Protein AF-A0A6N3I1L7-F1 (afdb_monomer)

Solvent-accessible surface area (backbone atoms only — not comparable to full-atom values): 11514 Å² total; per-residue (Å²): 119,70,87,48,88,33,58,65,44,38,57,62,20,62,79,68,73,34,96,39,66,69,54,47,49,49,49,35,61,76,30,64,66,59,19,51,58,54,70,35,96,61,70,75,53,73,74,51,44,64,51,40,85,82,74,36,64,68,42,49,48,54,28,43,52,51,50,30,68,65,43,47,67,55,34,42,71,75,38,47,71,34,46,70,36,83,43,79,46,59,39,47,41,42,46,91,47,72,78,56,35,69,68,46,51,52,50,52,54,51,51,52,52,51,50,37,62,75,68,67,56,63,94,80,60,57,59,66,50,52,52,55,65,72,47,64,70,34,45,94,92,37,78,58,27,28,58,43,80,56,95,92,41,80,40,33,15,42,42,30,42,36,32,21,23,64,80,69,50,66,62,47,72,50,60,65,41,69,72,44,46,68,75,41,70,85,65,83,88,75,84,76,87,66,66,78,85,131

Secondary structure (DSSP, 8-state):
---B---TTHHHHHHTT-SSHHHHHHHHHH-HHHHHHTT-SSPPPHHHHHTHHHHSHHHHHHHHHHHHHHHHHHHHHHHHHHHT--EEEEEEEE---GGGSHHHHHHHHHHHHHHHHHTT--TT--HHHHHHHHS-SEETTEEEEEEEEETTEEEEEEEEEEEE-TT--EEEEEE-SHHHHHH-TT------SSPPP-

pLDDT: mean 77.05, std 15.41, range [27.97, 97.12]

Mean predicted aligned error: 10.65 Å

Structure (mmCIF, N/CA/C/O backbone):
data_AF-A0A6N3I1L7-F1
#
_entry.id   AF-A0A6N3I1L7-F1
#
loop_
_atom_site.group_PDB
_atom_site.id
_atom_site.type_symbol
_atom_site.label_atom_id
_atom_site.label_alt_id
_atom_site.label_comp_id
_atom_site.label_asym_id
_atom_site.label_entity_id
_atom_site.label_seq_id
_atom_site.pdbx_PDB_ins_code
_atom_site.Cartn_x
_atom_site.Cartn_y
_atom_site.Cartn_z
_atom_site.occupancy
_atom_site.B_iso_or_equiv
_atom_site.auth_seq_id
_atom_site.auth_comp_id
_atom_site.auth_asym_id
_atom_site.auth_atom_id
_atom_site.pdbx_PDB_model_num
ATOM 1 N N . MET A 1 1 ? -7.218 8.566 -3.043 1.00 32.78 1 MET A N 1
ATOM 2 C CA . MET A 1 1 ? -5.855 8.027 -3.193 1.00 32.78 1 MET A CA 1
ATOM 3 C C . MET A 1 1 ? -4.917 8.762 -2.256 1.00 32.78 1 MET A C 1
ATOM 5 O O . MET A 1 1 ? -4.425 9.833 -2.583 1.00 32.78 1 MET A O 1
ATOM 9 N N . SER A 1 2 ? -4.752 8.218 -1.054 1.00 27.97 2 SER A N 1
ATOM 10 C CA . SER A 1 2 ? -3.825 8.735 -0.043 1.00 27.97 2 SER A CA 1
ATOM 11 C C . SER A 1 2 ? -2.578 7.849 0.034 1.00 27.97 2 SER A C 1
ATOM 13 O O . SER A 1 2 ? -2.679 6.619 0.034 1.00 27.97 2 SER A O 1
ATOM 15 N N . PHE A 1 3 ? -1.410 8.492 0.095 1.00 28.56 3 PHE A N 1
ATOM 16 C CA . PHE A 1 3 ? -0.082 7.888 -0.018 1.00 28.56 3 PHE A CA 1
ATOM 17 C C . PHE A 1 3 ? 0.391 7.180 1.254 1.00 28.56 3 PHE A C 1
ATOM 19 O O . PHE A 1 3 ? 0.448 7.781 2.330 1.00 28.56 3 PHE A O 1
ATOM 26 N N . ILE A 1 4 ? 0.910 5.959 1.115 1.00 34.91 4 ILE A N 1
ATOM 27 C CA . ILE A 1 4 ? 1.745 5.323 2.140 1.00 34.91 4 ILE A CA 1
ATOM 28 C C . ILE A 1 4 ? 3.083 4.907 1.508 1.00 34.91 4 ILE A C 1
ATOM 30 O O . ILE A 1 4 ? 3.302 3.759 1.133 1.00 34.91 4 ILE A O 1
ATOM 34 N N . ARG A 1 5 ? 4.008 5.869 1.391 1.00 28.31 5 ARG A N 1
ATOM 35 C CA . ARG A 1 5 ? 5.410 5.620 1.008 1.00 28.31 5 ARG A CA 1
ATOM 36 C C . ARG A 1 5 ? 6.185 5.049 2.172 1.00 28.31 5 ARG A C 1
ATOM 38 O O . ARG A 1 5 ? 6.531 5.818 3.072 1.00 28.31 5 ARG A O 1
ATOM 45 N N . LEU A 1 6 ? 6.407 3.743 2.205 1.00 34.41 6 LEU A N 1
ATOM 46 C CA . LEU A 1 6 ? 7.095 3.122 3.327 1.00 34.41 6 LEU A CA 1
ATOM 47 C C . LEU A 1 6 ? 7.879 1.892 2.854 1.00 34.41 6 LEU A C 1
ATOM 49 O O . LEU A 1 6 ? 7.287 0.994 2.262 1.00 34.41 6 LEU A O 1
ATOM 53 N N . PRO A 1 7 ? 9.184 1.789 3.168 1.00 36.00 7 PRO A N 1
ATOM 54 C CA . PRO A 1 7 ? 9.783 0.485 3.426 1.00 36.00 7 PRO A CA 1
ATOM 55 C C . PRO A 1 7 ? 8.857 -0.294 4.367 1.00 36.00 7 PRO A C 1
ATOM 57 O O . PRO A 1 7 ? 8.254 0.290 5.259 1.00 36.00 7 PRO A O 1
ATOM 60 N N . LEU A 1 8 ? 8.725 -1.604 4.195 1.00 40.94 8 LEU A N 1
ATOM 61 C CA . LEU A 1 8 ? 7.756 -2.425 4.933 1.00 40.94 8 LEU A CA 1
ATOM 62 C C . LEU A 1 8 ? 7.855 -2.317 6.478 1.00 40.94 8 LEU A C 1
ATOM 64 O O . LEU A 1 8 ? 6.845 -2.474 7.157 1.00 40.94 8 LEU A O 1
ATOM 68 N N . GLY A 1 9 ? 9.019 -1.960 7.039 1.00 36.91 9 GLY A N 1
ATOM 69 C CA . GLY A 1 9 ? 9.164 -1.645 8.474 1.00 36.91 9 GLY A CA 1
ATOM 70 C C . GLY A 1 9 ? 8.486 -0.335 8.905 1.00 36.91 9 GLY A C 1
ATOM 71 O O . GLY A 1 9 ? 8.063 -0.160 10.047 1.00 36.91 9 GLY A O 1
ATOM 72 N N . SER A 1 10 ? 8.276 0.579 7.965 1.00 41.25 10 SER A N 1
ATOM 73 C CA . SER A 1 10 ? 7.814 1.933 8.225 1.00 41.25 10 SER A CA 1
ATOM 74 C C . SER A 1 10 ? 6.284 2.058 8.338 1.00 41.25 10 SER A C 1
ATOM 76 O O . SER A 1 10 ? 5.808 3.063 8.857 1.00 41.25 10 SER A O 1
ATOM 78 N N . PHE A 1 11 ? 5.494 1.043 7.952 1.00 43.53 11 PHE A N 1
ATOM 79 C CA . PHE A 1 11 ? 4.025 1.026 8.136 1.00 43.53 11 PHE A CA 1
ATOM 80 C C . PHE A 1 11 ? 3.613 1.198 9.598 1.00 43.53 11 PHE A C 1
ATOM 82 O O . PHE A 1 11 ? 2.822 2.079 9.937 1.00 43.53 11 PHE A O 1
ATOM 89 N N . ASN A 1 12 ? 4.248 0.435 10.486 1.00 46.41 12 ASN A N 1
ATOM 90 C CA . ASN A 1 12 ? 4.058 0.598 11.921 1.00 46.41 12 ASN A CA 1
ATOM 91 C C . ASN A 1 12 ? 4.643 1.930 12.414 1.00 46.41 12 ASN A C 1
ATOM 93 O O . ASN A 1 12 ? 4.049 2.573 13.275 1.00 46.41 12 ASN A O 1
ATOM 97 N N . GLN A 1 13 ? 5.750 2.400 11.826 1.00 44.62 13 GLN A N 1
ATOM 98 C CA . GLN A 1 13 ? 6.328 3.696 12.180 1.00 44.62 13 GLN A CA 1
ATOM 99 C C . GLN A 1 13 ? 5.347 4.857 11.973 1.00 44.62 13 GLN A C 1
ATOM 101 O O 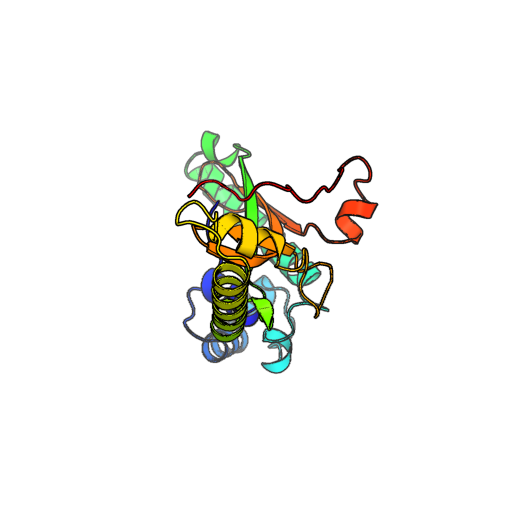. GLN A 1 13 ? 5.214 5.694 12.858 1.00 44.62 13 GLN A O 1
ATOM 106 N N . LYS A 1 14 ? 4.614 4.904 10.852 1.00 46.41 14 LYS A N 1
ATOM 107 C CA . LYS A 1 14 ? 3.614 5.961 10.615 1.00 46.41 14 LYS A CA 1
ATOM 108 C C . LYS A 1 14 ? 2.366 5.814 11.484 1.00 46.41 14 LYS A C 1
ATOM 110 O O . LYS A 1 14 ? 1.899 6.826 11.996 1.00 46.41 14 LYS A O 1
ATOM 115 N N . ASN A 1 15 ? 1.871 4.594 11.715 1.00 52.81 15 ASN A N 1
ATOM 116 C CA . ASN A 1 15 ? 0.716 4.376 12.600 1.00 52.81 15 ASN A CA 1
ATOM 117 C C . ASN A 1 15 ? 0.997 4.816 14.048 1.00 52.81 15 ASN A C 1
ATOM 119 O O . ASN A 1 15 ? 0.098 5.304 14.726 1.00 52.81 15 ASN A O 1
ATOM 123 N N . PHE A 1 16 ? 2.249 4.704 14.503 1.00 52.78 16 PHE A N 1
ATOM 124 C CA . PHE A 1 16 ? 2.675 5.139 15.839 1.00 52.78 16 PHE A CA 1
ATOM 125 C C . PHE A 1 16 ? 3.419 6.482 15.855 1.00 52.78 16 PHE A C 1
ATOM 127 O O . PHE A 1 16 ? 3.940 6.872 16.897 1.00 52.78 16 PHE A O 1
ATOM 134 N N . SER A 1 17 ? 3.490 7.198 14.726 1.00 56.56 17 SER A N 1
ATOM 135 C CA . SER A 1 17 ? 4.284 8.431 14.577 1.00 56.56 17 SER A CA 1
ATOM 136 C C . SER A 1 17 ? 5.745 8.309 15.058 1.00 56.56 17 SER A C 1
ATOM 138 O O . SER A 1 17 ? 6.326 9.265 15.570 1.00 56.56 17 SER A O 1
ATOM 140 N N . THR A 1 18 ? 6.367 7.137 14.917 1.00 52.28 18 THR A N 1
ATOM 141 C CA . THR A 1 18 ? 7.758 6.902 15.328 1.00 52.28 18 THR A CA 1
ATOM 142 C C . THR A 1 18 ? 8.707 7.124 14.145 1.00 52.28 18 THR A C 1
ATOM 144 O O . THR A 1 18 ? 8.403 6.662 13.054 1.00 52.28 18 THR A O 1
ATOM 147 N N . PRO A 1 19 ? 9.881 7.747 14.316 1.00 48.34 19 PRO A N 1
ATOM 148 C CA . PRO A 1 19 ? 10.797 8.065 13.225 1.00 48.34 19 PRO A CA 1
ATOM 149 C C . PRO A 1 19 ? 11.722 6.905 12.809 1.00 48.34 19 PRO A C 1
ATOM 151 O O . PRO A 1 19 ? 12.464 7.056 11.841 1.00 48.34 19 PRO A O 1
ATOM 154 N N . SER A 1 20 ? 11.745 5.771 13.528 1.00 63.09 20 SER A N 1
ATOM 155 C CA . SER A 1 20 ? 12.621 4.632 13.208 1.00 63.09 20 SER A CA 1
ATOM 156 C C . SER A 1 20 ? 12.124 3.294 13.767 1.00 63.09 20 SER A C 1
ATOM 158 O O . SER A 1 20 ? 11.404 3.254 14.767 1.00 63.09 20 SER A O 1
ATOM 160 N N . ASP A 1 21 ? 12.568 2.188 13.155 1.00 66.31 21 ASP A N 1
ATOM 161 C CA . ASP A 1 21 ? 12.254 0.816 13.588 1.00 66.31 21 ASP A CA 1
ATOM 162 C C . ASP A 1 21 ? 12.773 0.560 15.006 1.00 66.31 21 ASP A C 1
ATOM 164 O O . ASP A 1 21 ? 12.100 -0.067 15.820 1.00 66.31 21 ASP A O 1
ATOM 168 N N . SER A 1 22 ? 13.941 1.116 15.336 1.00 69.38 22 SER A N 1
ATOM 169 C CA . SER A 1 22 ? 14.514 1.052 16.679 1.00 69.38 22 SER A CA 1
ATOM 170 C C . SER A 1 22 ? 13.619 1.728 17.715 1.00 69.38 22 SER A C 1
ATOM 172 O O . SER A 1 22 ? 13.444 1.187 18.804 1.00 69.38 22 SER A O 1
ATOM 174 N N . LEU A 1 23 ? 13.017 2.882 17.395 1.00 73.31 23 LEU A N 1
ATOM 175 C CA . LEU A 1 23 ? 12.126 3.558 18.338 1.00 73.31 23 LEU A CA 1
ATOM 176 C C . LEU A 1 23 ? 10.805 2.800 18.508 1.00 73.31 23 LEU A C 1
ATOM 178 O O . LEU A 1 23 ? 10.315 2.673 19.628 1.00 73.31 23 LEU A O 1
ATOM 182 N N . LEU A 1 24 ? 10.262 2.234 17.429 1.00 75.06 24 LEU A N 1
ATOM 183 C CA . LEU A 1 24 ? 9.103 1.346 17.506 1.00 75.06 24 LEU A CA 1
ATOM 184 C C . LEU A 1 24 ? 9.381 0.131 18.406 1.00 75.06 24 LEU A C 1
ATOM 186 O O . LEU A 1 24 ? 8.572 -0.191 19.275 1.00 75.06 24 LEU A O 1
ATOM 190 N N . LEU A 1 25 ? 10.541 -0.514 18.247 1.00 76.44 25 LEU A N 1
ATOM 191 C CA . LEU A 1 25 ? 10.966 -1.631 19.095 1.00 76.44 25 LEU A CA 1
ATOM 192 C C . LEU A 1 25 ? 11.080 -1.225 20.566 1.00 76.44 25 LEU A C 1
ATOM 194 O O . LEU A 1 25 ? 10.620 -1.962 21.438 1.00 76.44 25 LEU A O 1
ATOM 198 N N . ILE A 1 26 ? 11.631 -0.041 20.841 1.00 80.44 26 ILE A N 1
ATOM 199 C CA . ILE A 1 26 ? 11.700 0.541 22.186 1.00 80.44 26 ILE A CA 1
ATOM 200 C C . ILE A 1 26 ? 10.287 0.730 22.756 1.00 80.44 26 ILE A C 1
ATOM 202 O O . ILE A 1 26 ? 10.009 0.270 23.864 1.00 80.44 26 ILE A O 1
ATOM 206 N N . PHE A 1 27 ? 9.356 1.321 22.004 1.00 79.56 27 PHE A N 1
ATOM 207 C CA . PHE A 1 27 ? 7.976 1.491 22.467 1.00 79.56 27 PHE A CA 1
ATOM 208 C C . PHE A 1 27 ? 7.277 0.158 22.750 1.00 79.56 27 PHE A C 1
ATOM 210 O O . PHE A 1 27 ? 6.625 0.020 23.786 1.00 79.56 27 PHE A O 1
ATOM 217 N N . LEU A 1 28 ? 7.445 -0.843 21.883 1.00 80.25 28 LEU A N 1
ATOM 218 C CA . LEU A 1 28 ? 6.891 -2.187 22.086 1.00 80.25 28 LEU A CA 1
ATOM 219 C C . LEU A 1 28 ? 7.538 -2.914 23.276 1.00 80.25 28 LEU A C 1
ATOM 221 O O . LEU A 1 28 ? 6.884 -3.719 23.950 1.00 80.25 28 LEU A O 1
ATOM 225 N N . HIS A 1 29 ? 8.812 -2.632 23.552 1.00 85.00 29 HIS A N 1
ATOM 226 C CA . HIS A 1 29 ? 9.521 -3.154 24.713 1.00 85.00 29 HIS A CA 1
ATOM 227 C C . HIS A 1 29 ? 8.943 -2.590 26.012 1.00 85.00 29 HIS A C 1
ATOM 229 O O . HIS A 1 29 ? 8.502 -3.366 26.867 1.00 85.00 29 HIS A O 1
ATOM 235 N N . TYR A 1 30 ? 8.866 -1.262 26.120 1.00 86.56 30 TYR A N 1
ATOM 236 C CA . TYR A 1 30 ? 8.473 -0.580 27.354 1.00 86.56 30 TYR A CA 1
ATOM 237 C C . TYR A 1 30 ? 6.957 -0.509 27.580 1.00 86.56 30 TYR A C 1
ATOM 239 O O . TYR A 1 30 ? 6.518 -0.509 28.729 1.00 86.56 30 TYR A O 1
ATOM 247 N N . SER A 1 31 ? 6.132 -0.510 26.529 1.00 85.81 31 SER A N 1
ATOM 248 C CA . SER A 1 31 ? 4.672 -0.478 26.663 1.00 85.81 31 SER A CA 1
ATOM 249 C C . SER A 1 31 ? 4.056 -1.847 26.401 1.00 85.81 31 SER A C 1
ATOM 251 O O . SER A 1 31 ? 3.748 -2.224 25.269 1.00 85.81 31 SER A O 1
ATOM 253 N N . ARG A 1 32 ? 3.808 -2.599 27.481 1.00 84.81 32 ARG A N 1
ATOM 254 C CA . ARG A 1 32 ? 3.076 -3.875 27.404 1.00 84.81 32 ARG A CA 1
ATOM 255 C C . ARG A 1 32 ? 1.668 -3.690 26.830 1.00 84.81 32 ARG A C 1
ATOM 257 O O . ARG A 1 32 ? 1.197 -4.569 26.118 1.00 84.81 32 ARG A O 1
ATOM 264 N N . HIS A 1 33 ? 1.012 -2.569 27.130 1.00 80.75 33 HIS A N 1
ATOM 265 C CA . HIS A 1 33 ? -0.314 -2.250 26.597 1.00 80.75 33 HIS A CA 1
ATOM 266 C C . HIS A 1 33 ? -0.274 -2.052 25.085 1.00 80.75 33 HIS A C 1
ATOM 268 O O . HIS A 1 33 ? -1.055 -2.683 24.382 1.00 80.75 33 HIS A O 1
ATOM 274 N N . LEU A 1 34 ? 0.685 -1.267 24.586 1.00 76.62 34 LEU A N 1
ATOM 275 C CA . LEU A 1 34 ? 0.885 -1.074 23.151 1.00 76.62 34 LEU A CA 1
ATOM 276 C C . LEU A 1 34 ? 1.226 -2.393 22.460 1.00 76.62 34 LEU A C 1
ATOM 278 O O . LEU A 1 34 ? 0.655 -2.724 21.432 1.00 76.62 34 LEU A O 1
ATOM 282 N N . ARG A 1 35 ? 2.111 -3.188 23.064 1.00 82.94 35 ARG A N 1
ATOM 283 C CA . ARG A 1 35 ? 2.509 -4.490 22.532 1.00 82.94 35 ARG A CA 1
ATOM 284 C C . ARG A 1 35 ? 1.317 -5.438 22.378 1.00 82.94 35 ARG A C 1
ATOM 286 O O . ARG A 1 35 ? 1.123 -5.998 21.305 1.00 82.94 35 ARG A O 1
ATOM 293 N N . LYS A 1 36 ? 0.491 -5.550 23.424 1.00 80.44 36 LYS A N 1
ATOM 294 C CA . LYS A 1 36 ? -0.752 -6.331 23.393 1.00 80.44 36 LYS A CA 1
ATOM 295 C C . LYS A 1 36 ? -1.754 -5.775 22.383 1.00 80.44 36 LYS A C 1
ATOM 297 O O . LYS A 1 36 ? -2.382 -6.551 21.679 1.00 80.44 36 LYS A O 1
ATOM 302 N N . PHE A 1 37 ? -1.878 -4.452 22.286 1.00 74.06 37 PHE A N 1
ATOM 303 C CA . PHE A 1 37 ? -2.736 -3.796 21.298 1.00 74.06 37 PHE A CA 1
ATOM 304 C C . PHE A 1 37 ? -2.307 -4.109 19.856 1.00 74.06 37 PHE A C 1
ATOM 306 O O . PHE A 1 37 ? -3.146 -4.348 18.993 1.00 74.06 37 PHE A O 1
ATOM 313 N N . CYS A 1 38 ? -1.003 -4.201 19.604 1.00 70.62 38 CYS A N 1
ATOM 314 C CA . CYS A 1 38 ? -0.452 -4.639 18.323 1.00 70.62 38 CYS A CA 1
ATOM 315 C C . CYS A 1 38 ? -0.539 -6.157 18.083 1.00 70.62 38 CYS A C 1
ATOM 317 O O . CYS A 1 38 ? -0.088 -6.612 17.039 1.00 70.62 38 CYS A O 1
ATOM 319 N N . GLY A 1 39 ? -1.070 -6.947 19.025 1.00 71.12 39 GLY A N 1
ATOM 320 C CA . GLY A 1 39 ? -1.179 -8.406 18.887 1.00 71.12 39 GLY A CA 1
ATOM 321 C C . GLY A 1 39 ? 0.122 -9.161 19.154 1.00 71.12 39 GLY A C 1
ATOM 322 O O . GLY A 1 39 ? 0.264 -10.316 18.767 1.00 71.12 39 GLY A O 1
ATOM 323 N N . PHE A 1 40 ? 1.096 -8.523 19.805 1.00 74.25 40 PHE A N 1
ATOM 324 C CA . PHE A 1 40 ? 2.386 -9.128 20.107 1.00 74.25 40 PHE A CA 1
ATOM 325 C C . PHE A 1 40 ? 2.462 -9.576 21.575 1.00 74.25 40 PHE A C 1
ATOM 327 O O . PHE A 1 40 ? 2.374 -8.767 22.502 1.00 74.25 40 PHE A O 1
ATOM 334 N N . ASP A 1 41 ? 2.739 -10.859 21.811 1.00 79.31 41 ASP A N 1
ATOM 335 C CA . ASP A 1 41 ? 3.038 -11.361 23.164 1.00 79.31 41 ASP A CA 1
ATOM 336 C C . ASP A 1 41 ? 4.459 -10.987 23.616 1.00 79.31 41 ASP A C 1
ATOM 338 O O . ASP A 1 41 ? 4.729 -10.666 24.782 1.00 79.31 41 ASP A O 1
ATOM 342 N N . LYS A 1 42 ? 5.393 -10.981 22.663 1.00 82.69 42 LYS A N 1
ATOM 343 C CA . LYS A 1 42 ? 6.813 -10.659 22.849 1.00 82.69 42 LYS A CA 1
ATOM 344 C C . LYS A 1 42 ? 7.217 -9.543 21.899 1.00 82.69 42 LYS A C 1
ATOM 346 O O . LYS A 1 42 ? 6.564 -9.324 20.888 1.00 82.69 42 LYS A O 1
ATOM 351 N N . VAL A 1 43 ? 8.290 -8.829 22.229 1.00 80.56 43 VAL A N 1
ATOM 352 C CA . VAL A 1 43 ? 8.828 -7.809 21.322 1.00 80.56 43 VAL A CA 1
ATOM 353 C C . VAL A 1 43 ? 9.280 -8.513 20.036 1.00 80.56 43 VAL A C 1
ATOM 355 O O . VAL A 1 43 ? 10.059 -9.466 20.135 1.00 80.56 43 VAL A O 1
ATOM 358 N N . PRO A 1 44 ? 8.768 -8.123 18.855 1.00 72.12 44 PRO A N 1
ATOM 359 C CA . PRO A 1 44 ? 9.201 -8.709 17.594 1.00 72.12 44 PRO A CA 1
ATOM 360 C C . PRO A 1 44 ? 10.679 -8.392 17.344 1.00 72.12 44 PRO A C 1
ATOM 362 O O . PRO A 1 44 ? 11.176 -7.347 17.750 1.00 72.12 44 PRO A O 1
ATOM 365 N N . ASP A 1 45 ? 11.389 -9.296 16.675 1.00 72.81 45 ASP A N 1
ATOM 366 C CA . ASP A 1 45 ? 12.778 -9.051 16.280 1.00 72.81 45 ASP A CA 1
ATOM 367 C C . ASP A 1 45 ? 12.839 -8.010 15.144 1.00 72.81 45 ASP A C 1
ATOM 369 O O . ASP A 1 45 ? 11.948 -7.950 14.291 1.00 72.81 45 ASP A O 1
ATOM 373 N N . ALA A 1 46 ? 13.911 -7.218 15.091 1.00 67.56 46 ALA A N 1
ATOM 374 C CA . ALA A 1 46 ? 14.151 -6.227 14.041 1.00 67.56 46 ALA A CA 1
ATOM 375 C C . ALA A 1 46 ? 14.137 -6.864 12.636 1.00 67.56 46 ALA A C 1
ATOM 377 O O . ALA A 1 46 ? 13.629 -6.286 11.670 1.00 67.56 46 ALA A O 1
ATOM 378 N N . SER A 1 47 ? 14.619 -8.106 12.527 1.00 62.22 47 SER A N 1
ATOM 379 C CA . SER A 1 47 ? 14.570 -8.893 11.288 1.00 62.22 47 SER A CA 1
ATOM 380 C C . SER A 1 47 ? 13.141 -9.258 10.841 1.00 62.22 47 SER A C 1
ATOM 382 O O . SER A 1 47 ? 12.890 -9.432 9.648 1.00 62.22 47 SER A O 1
ATOM 384 N N . LYS A 1 48 ? 12.182 -9.335 11.774 1.00 59.16 48 LYS A N 1
ATOM 385 C CA . LYS A 1 48 ? 10.766 -9.617 11.485 1.00 59.16 48 LYS A CA 1
ATOM 386 C C . LYS A 1 48 ? 10.001 -8.371 11.052 1.00 59.16 48 LYS A C 1
ATOM 388 O O . LYS A 1 48 ? 9.151 -8.466 10.175 1.00 59.16 48 LYS A O 1
ATOM 393 N N . ILE A 1 49 ? 10.349 -7.203 11.595 1.00 57.72 49 ILE A N 1
ATOM 394 C CA . ILE A 1 49 ? 9.782 -5.910 11.166 1.00 57.72 49 ILE A CA 1
ATOM 395 C C . ILE A 1 49 ? 10.146 -5.614 9.703 1.00 57.72 49 ILE A C 1
ATOM 397 O O . ILE A 1 49 ? 9.331 -5.102 8.941 1.00 57.72 49 ILE A O 1
ATOM 401 N N . THR A 1 50 ? 11.348 -6.009 9.278 1.00 52.66 50 THR A N 1
ATOM 402 C CA . THR A 1 50 ? 11.807 -5.848 7.889 1.00 52.66 50 THR A CA 1
ATOM 403 C C . THR A 1 50 ? 11.222 -6.887 6.918 1.00 52.66 50 THR A C 1
ATOM 405 O O . THR A 1 50 ? 11.139 -6.616 5.721 1.00 52.66 50 THR A O 1
ATOM 408 N N . ARG A 1 51 ? 10.754 -8.049 7.404 1.00 50.34 51 ARG A N 1
ATOM 409 C CA . ARG A 1 51 ? 10.156 -9.148 6.612 1.00 50.34 51 ARG A CA 1
ATOM 410 C C . ARG A 1 51 ? 8.636 -9.253 6.792 1.00 50.34 51 ARG A C 1
ATOM 412 O O . ARG A 1 51 ? 8.085 -10.326 7.010 1.00 50.34 51 ARG A O 1
ATOM 419 N N . PHE A 1 52 ? 7.953 -8.128 6.634 1.00 51.09 52 PHE A N 1
ATOM 420 C CA . PHE A 1 52 ? 6.506 -7.955 6.825 1.00 51.09 52 PHE A CA 1
ATOM 421 C C . PHE A 1 52 ? 5.594 -8.880 5.997 1.00 51.09 52 PHE A C 1
ATOM 423 O O . PHE A 1 52 ? 4.404 -8.987 6.259 1.00 51.09 52 PHE A O 1
ATOM 430 N N . LYS A 1 53 ? 6.094 -9.527 4.945 1.00 50.72 53 LYS A N 1
ATOM 431 C CA . LYS A 1 53 ? 5.198 -10.118 3.953 1.00 50.72 53 LYS A CA 1
ATOM 432 C C . LYS A 1 53 ? 4.743 -11.553 4.236 1.00 50.72 53 LYS A C 1
ATOM 434 O O . LYS A 1 53 ? 3.789 -11.986 3.613 1.00 50.72 53 LYS A O 1
ATOM 439 N N . GLN A 1 54 ? 5.415 -12.287 5.124 1.00 51.81 54 GLN A N 1
ATOM 440 C CA . GLN A 1 54 ? 5.097 -13.708 5.337 1.00 51.81 54 GLN A CA 1
ATOM 441 C C . GLN A 1 54 ? 4.208 -13.961 6.567 1.00 51.81 54 GLN A C 1
ATOM 443 O O . GLN A 1 54 ? 3.354 -14.830 6.489 1.00 51.81 54 GLN A O 1
ATOM 448 N N . ASP A 1 55 ? 4.305 -13.147 7.630 1.00 55.00 55 ASP A N 1
ATOM 449 C CA . ASP A 1 55 ? 3.583 -13.402 8.898 1.00 55.00 55 ASP A CA 1
ATOM 450 C C . ASP A 1 55 ? 2.761 -12.208 9.432 1.00 55.00 55 ASP A C 1
ATOM 452 O O . ASP A 1 55 ? 2.150 -12.294 10.496 1.00 55.00 55 ASP A O 1
ATOM 456 N N . PHE A 1 56 ? 2.764 -11.057 8.753 1.00 60.91 56 PHE A N 1
ATOM 457 C CA . PHE A 1 56 ? 2.262 -9.804 9.343 1.00 60.91 56 PHE A CA 1
ATOM 458 C C . PHE A 1 56 ? 0.842 -9.433 8.910 1.00 60.91 56 PHE A C 1
ATOM 460 O O . PHE A 1 56 ? 0.212 -8.632 9.589 1.00 60.91 56 PHE A O 1
ATOM 467 N N . LEU A 1 57 ? 0.303 -10.011 7.832 1.00 65.38 57 LEU A N 1
ATOM 468 C CA . LEU A 1 57 ? -1.015 -9.632 7.303 1.00 65.38 57 LEU A CA 1
ATOM 469 C C . LEU A 1 57 ? -2.151 -9.965 8.283 1.00 65.38 57 LEU A C 1
ATOM 471 O O . LEU A 1 57 ? -3.001 -9.119 8.550 1.00 65.38 57 LEU A O 1
ATOM 475 N N . ALA A 1 58 ? -2.105 -11.145 8.907 1.00 67.81 58 ALA A N 1
ATOM 476 C CA . ALA A 1 58 ? -3.047 -11.513 9.964 1.00 67.81 58 ALA A CA 1
ATOM 477 C C . ALA A 1 58 ? -2.931 -10.582 11.186 1.00 67.81 58 ALA A C 1
ATOM 479 O O . ALA A 1 58 ? -3.941 -10.130 11.720 1.00 67.81 58 ALA A O 1
ATOM 480 N N . VAL A 1 59 ? -1.700 -10.238 11.584 1.00 67.50 59 VAL A N 1
ATOM 481 C CA . VAL A 1 59 ? -1.422 -9.334 12.715 1.00 67.50 59 VAL A CA 1
ATOM 482 C C . VAL A 1 59 ? -1.908 -7.911 12.428 1.00 67.50 59 VAL A C 1
ATOM 484 O O . VAL A 1 59 ? -2.462 -7.257 13.306 1.00 67.50 59 VAL A O 1
ATOM 487 N N . LEU A 1 60 ? -1.740 -7.428 11.196 1.00 71.06 60 LEU A N 1
ATOM 488 C CA . LEU A 1 60 ? -2.268 -6.140 10.757 1.00 71.06 60 LEU A CA 1
ATOM 489 C C . LEU A 1 60 ? -3.787 -6.111 10.780 1.00 71.06 60 LEU A C 1
ATOM 491 O O . LEU A 1 60 ? -4.359 -5.141 11.263 1.00 71.06 60 LEU A O 1
ATOM 495 N N . ASN A 1 61 ? -4.429 -7.149 10.246 1.00 73.88 61 ASN A N 1
ATOM 496 C CA . ASN A 1 61 ? -5.881 -7.220 10.222 1.00 73.88 61 ASN A CA 1
ATOM 497 C C . ASN A 1 61 ? -6.437 -7.166 11.653 1.00 73.88 61 ASN A C 1
ATOM 499 O O . ASN A 1 61 ? -7.280 -6.334 11.968 1.00 73.88 61 ASN A O 1
ATOM 503 N N . ASP A 1 62 ? -5.870 -7.971 12.549 1.00 76.25 62 ASP A N 1
ATOM 504 C CA . ASP A 1 62 ? -6.211 -7.993 13.972 1.00 76.25 62 ASP A CA 1
ATOM 505 C C . ASP A 1 62 ? -5.924 -6.646 14.677 1.00 76.25 62 ASP A C 1
ATOM 507 O O . ASP A 1 62 ? -6.724 -6.164 15.479 1.00 76.25 62 ASP A O 1
ATOM 511 N N . PHE A 1 63 ? -4.826 -5.965 14.329 1.00 78.38 63 PHE A N 1
ATOM 512 C CA . PHE A 1 63 ? -4.556 -4.595 14.777 1.00 78.38 63 PHE A CA 1
ATOM 513 C C . PHE A 1 63 ? -5.634 -3.602 14.320 1.00 78.38 63 PHE A C 1
ATOM 515 O O . PHE A 1 63 ? -6.111 -2.812 15.136 1.00 78.38 63 PHE A O 1
ATOM 522 N N . PHE A 1 64 ? -6.037 -3.636 13.047 1.00 77.44 64 PHE A N 1
ATOM 523 C CA . PHE A 1 64 ? -7.063 -2.734 12.523 1.00 77.44 64 PHE A CA 1
ATOM 524 C C . PHE A 1 64 ? -8.438 -3.012 13.125 1.00 77.44 64 PHE A C 1
ATOM 526 O O . PHE A 1 64 ? -9.132 -2.060 13.469 1.00 77.44 64 PHE A O 1
ATOM 533 N N . LEU A 1 65 ? -8.800 -4.279 13.332 1.00 82.56 65 LEU A N 1
ATOM 534 C CA . LEU A 1 65 ? -10.035 -4.650 14.027 1.00 82.56 65 LEU A CA 1
ATOM 535 C C . LEU A 1 65 ? -10.057 -4.085 15.454 1.00 82.56 65 LEU A C 1
ATOM 537 O O . LEU A 1 65 ? -11.005 -3.400 15.832 1.00 82.56 65 LEU A O 1
ATOM 541 N N . ARG A 1 66 ? -8.967 -4.241 16.216 1.00 83.81 66 ARG A N 1
ATOM 542 C CA . ARG A 1 66 ? -8.863 -3.637 17.555 1.00 83.81 66 ARG A CA 1
ATOM 543 C C . ARG A 1 66 ? -8.888 -2.110 17.535 1.00 83.81 66 ARG A C 1
ATOM 545 O O . ARG A 1 66 ? -9.431 -1.493 18.450 1.00 83.81 66 ARG A O 1
ATOM 552 N N . LEU A 1 67 ? -8.280 -1.487 16.525 1.00 83.69 67 LEU A N 1
ATOM 553 C CA . LEU A 1 67 ? -8.319 -0.035 16.359 1.00 83.69 67 LEU A CA 1
ATOM 554 C C . LEU A 1 67 ? -9.751 0.443 16.104 1.00 83.69 67 LEU A C 1
ATOM 556 O O . LEU A 1 67 ? -10.159 1.462 16.657 1.00 83.69 67 LEU A O 1
ATOM 560 N N . VAL A 1 68 ? -10.519 -0.300 15.312 1.00 86.88 68 VAL A N 1
ATOM 561 C CA . VAL A 1 68 ? -11.939 -0.036 15.075 1.00 86.88 68 VAL A CA 1
ATOM 562 C C . VAL A 1 68 ? -12.738 -0.123 16.364 1.00 86.88 68 VAL A C 1
ATOM 564 O O . VAL A 1 68 ? -13.420 0.844 16.695 1.00 86.88 68 VAL A O 1
ATOM 567 N N . ASP A 1 69 ? -12.589 -1.204 17.127 1.00 88.75 69 ASP A N 1
ATOM 568 C CA . ASP A 1 69 ? -13.308 -1.385 18.393 1.00 88.75 69 ASP A CA 1
ATOM 569 C C . ASP A 1 69 ? -13.014 -0.253 19.386 1.00 88.75 69 ASP A C 1
ATOM 571 O O . ASP A 1 69 ? -13.907 0.242 20.073 1.00 88.75 69 ASP A O 1
ATOM 575 N N . LEU A 1 70 ? -11.756 0.198 19.435 1.00 89.12 70 LEU A N 1
ATOM 576 C CA . LEU A 1 70 ? -11.333 1.291 20.307 1.00 89.12 70 LEU A CA 1
ATOM 577 C C . LEU A 1 70 ? -11.874 2.650 19.846 1.00 89.12 70 LEU A C 1
ATOM 579 O O . LEU A 1 70 ? -12.262 3.483 20.666 1.00 89.12 70 LEU A O 1
ATOM 583 N N . THR A 1 71 ? -11.845 2.905 18.539 1.00 90.75 71 THR A N 1
ATOM 584 C CA . THR A 1 71 ? -12.158 4.227 17.982 1.00 90.75 71 THR A CA 1
ATOM 585 C C . THR A 1 71 ? -13.640 4.422 17.703 1.00 90.75 71 THR A C 1
ATOM 587 O O . THR A 1 71 ? -14.086 5.565 17.690 1.00 90.75 71 THR A O 1
ATOM 590 N N . GLU A 1 72 ? -14.421 3.356 17.527 1.00 92.38 72 GLU A N 1
ATOM 591 C CA . GLU A 1 72 ? -15.849 3.439 17.221 1.00 92.38 72 GLU A CA 1
ATOM 592 C C . GLU A 1 72 ? -16.668 4.232 18.245 1.00 92.38 72 GLU A C 1
ATOM 594 O O . GLU A 1 72 ? -17.303 5.208 17.839 1.00 92.38 72 GLU A O 1
ATOM 599 N N . PRO A 1 73 ? -16.642 3.918 19.556 1.00 94.81 73 PRO A N 1
ATOM 600 C CA . PRO A 1 73 ? -17.423 4.685 20.526 1.00 94.81 73 PRO A CA 1
ATOM 601 C C . PRO A 1 73 ? -16.995 6.158 20.566 1.00 94.81 73 PRO A C 1
ATOM 603 O O . PRO A 1 73 ? -17.828 7.041 20.752 1.00 94.81 73 PRO A O 1
ATOM 606 N N . ILE A 1 74 ? -15.710 6.445 20.330 1.00 94.56 74 ILE A N 1
ATOM 607 C CA . ILE A 1 74 ? -15.180 7.813 20.273 1.00 94.56 74 ILE A CA 1
ATOM 608 C C . ILE A 1 74 ? -15.706 8.538 19.028 1.00 94.56 74 ILE A C 1
ATOM 610 O O . ILE A 1 74 ? -16.152 9.679 19.123 1.00 94.56 74 ILE A O 1
ATOM 614 N N . CYS A 1 75 ? -15.699 7.879 17.867 1.00 94.94 75 CYS A N 1
ATOM 615 C CA . CYS A 1 75 ? -16.225 8.436 16.622 1.00 94.94 75 CYS A CA 1
ATOM 616 C C . CYS A 1 75 ? -17.719 8.755 16.746 1.00 94.94 75 CYS A C 1
ATOM 618 O O . CYS A 1 75 ? -18.137 9.837 16.340 1.00 94.94 75 CYS A O 1
ATOM 620 N N . GLN A 1 76 ? -18.498 7.849 17.347 1.00 95.44 76 GLN A N 1
ATOM 621 C CA . GLN A 1 76 ? -19.934 8.035 17.577 1.00 95.44 76 GLN A CA 1
ATOM 622 C C . GLN A 1 76 ? -20.228 9.231 18.492 1.00 95.44 76 GLN A C 1
ATOM 624 O O . GLN A 1 76 ? -21.175 9.976 18.244 1.00 95.44 76 GLN A O 1
ATOM 629 N N . LEU A 1 77 ? -19.392 9.458 19.512 1.00 97.12 77 LEU A N 1
ATOM 630 C CA . LEU A 1 77 ? -19.505 10.625 20.393 1.00 97.12 77 LEU A CA 1
ATOM 631 C C . LEU A 1 77 ? -19.140 11.943 19.696 1.00 97.12 77 LEU A C 1
ATOM 633 O O . LEU A 1 77 ? -19.716 12.977 20.026 1.00 97.12 77 LEU A O 1
ATOM 637 N N . ILE A 1 78 ? -18.184 11.923 18.763 1.00 96.12 78 ILE A N 1
ATOM 638 C CA . ILE A 1 78 ? -17.753 13.119 18.025 1.00 96.12 78 ILE A CA 1
ATOM 639 C C . ILE A 1 78 ? -18.800 13.523 16.982 1.00 96.12 78 ILE A C 1
ATOM 641 O O . ILE A 1 78 ? -19.197 14.685 16.927 1.00 96.12 78 ILE A O 1
ATOM 645 N N . ASP A 1 79 ? -19.205 12.584 16.127 1.00 96.75 79 ASP A N 1
ATOM 646 C CA . ASP A 1 79 ? -20.162 12.813 15.044 1.00 96.75 79 ASP A CA 1
ATOM 647 C C . ASP A 1 79 ? -20.719 11.462 14.571 1.00 96.75 79 ASP A C 1
ATOM 649 O O . ASP A 1 79 ? -20.121 10.783 13.734 1.00 96.75 79 ASP A O 1
ATOM 653 N N . ALA A 1 80 ? -21.877 11.070 15.107 1.00 96.31 80 ALA A N 1
ATOM 654 C CA . ALA A 1 80 ? -22.520 9.794 14.792 1.00 96.31 80 ALA A CA 1
ATOM 655 C C . ALA A 1 80 ? -22.854 9.631 13.299 1.00 96.31 80 ALA A C 1
ATOM 657 O O . ALA A 1 80 ? -22.774 8.525 12.753 1.00 96.31 80 ALA A O 1
ATOM 658 N N . ALA A 1 81 ? -23.189 10.732 12.613 1.00 97.12 81 ALA A N 1
ATOM 659 C CA . ALA A 1 81 ? -23.495 10.698 11.188 1.00 97.12 81 ALA A CA 1
ATOM 660 C C . ALA A 1 81 ? -22.239 10.350 10.382 1.00 97.12 81 ALA A C 1
ATOM 662 O O . ALA A 1 81 ? -22.274 9.430 9.565 1.00 97.12 81 ALA A O 1
ATOM 663 N N . LYS A 1 82 ? -21.107 11.012 10.658 1.00 94.06 82 LYS A N 1
ATOM 664 C CA . LYS A 1 82 ? -19.827 10.694 10.005 1.00 94.06 82 LYS A CA 1
ATOM 665 C C . LYS A 1 82 ? -19.261 9.349 10.439 1.00 94.06 82 LYS A C 1
ATOM 667 O O . LYS A 1 82 ? -18.694 8.650 9.603 1.00 94.06 82 LYS A O 1
ATOM 672 N N . ALA A 1 83 ? -19.414 8.964 11.703 1.00 94.06 83 ALA A N 1
ATOM 673 C CA . ALA A 1 83 ? -18.970 7.664 12.202 1.00 94.06 83 ALA A CA 1
ATOM 674 C C . ALA A 1 83 ? -19.648 6.504 11.459 1.00 94.06 83 ALA A C 1
ATOM 676 O O . ALA A 1 83 ? -18.994 5.512 11.152 1.00 94.06 83 ALA A O 1
ATOM 677 N N . SER A 1 84 ? -20.921 6.684 11.095 1.00 93.62 84 SER A N 1
ATOM 678 C CA . SER A 1 84 ? -21.727 5.689 10.379 1.00 93.62 84 SER A CA 1
ATOM 679 C C . SER A 1 84 ? -21.513 5.682 8.857 1.00 93.62 84 SER A C 1
ATOM 681 O O . SER A 1 84 ? -22.038 4.810 8.164 1.00 93.62 84 SER A O 1
ATOM 683 N N . MET A 1 85 ? -20.760 6.638 8.300 1.00 94.25 85 MET A N 1
ATOM 684 C CA . MET A 1 85 ? -20.428 6.631 6.873 1.00 94.25 85 MET A CA 1
ATOM 685 C C . MET A 1 85 ? -19.455 5.498 6.543 1.00 94.25 85 MET A C 1
ATOM 687 O O . MET A 1 85 ? -18.598 5.138 7.342 1.00 94.25 85 MET A O 1
ATOM 691 N N . THR A 1 86 ? -19.548 4.986 5.318 1.00 92.50 86 THR A N 1
ATOM 692 C CA . THR A 1 86 ? -18.616 4.001 4.762 1.00 92.50 86 THR A CA 1
ATOM 693 C C . THR A 1 86 ? -18.052 4.562 3.465 1.00 92.50 86 THR A C 1
ATOM 695 O O . THR A 1 86 ? -18.776 4.720 2.483 1.00 92.50 86 THR A O 1
ATOM 698 N N . ILE A 1 87 ? -16.769 4.907 3.473 1.00 91.44 87 ILE A N 1
ATOM 699 C CA . ILE A 1 87 ? -16.052 5.476 2.334 1.00 91.44 87 ILE A CA 1
ATOM 700 C C . ILE A 1 87 ? -15.002 4.463 1.906 1.00 91.44 87 ILE A C 1
ATOM 702 O O . ILE A 1 87 ? -14.166 4.054 2.703 1.00 91.44 87 ILE A O 1
ATOM 706 N N . PHE A 1 88 ? -15.040 4.060 0.644 1.00 90.50 88 PHE A N 1
ATOM 707 C CA . PHE A 1 88 ? -14.048 3.162 0.074 1.00 90.50 88 PHE A CA 1
ATOM 708 C C . PHE A 1 88 ? -13.011 3.953 -0.729 1.00 90.50 88 PHE A C 1
ATOM 710 O O . PHE A 1 88 ? -13.366 4.794 -1.556 1.00 90.50 88 PHE A O 1
ATOM 717 N N . ASP A 1 89 ? -11.734 3.644 -0.516 1.00 86.44 89 ASP A N 1
ATOM 718 C CA . ASP A 1 89 ? -10.621 4.090 -1.356 1.00 86.44 89 ASP A CA 1
ATOM 719 C C . ASP A 1 89 ? -9.736 2.888 -1.704 1.00 86.44 89 ASP A C 1
ATOM 721 O O . ASP A 1 89 ? -9.675 1.892 -0.981 1.00 86.44 89 ASP A O 1
ATOM 725 N N . SER A 1 90 ? -9.014 2.995 -2.814 1.00 84.50 90 SER A N 1
ATOM 726 C CA . SER A 1 90 ? -7.966 2.037 -3.159 1.00 84.50 90 SER A CA 1
ATOM 727 C C . SER A 1 90 ? -6.619 2.732 -3.096 1.00 84.50 90 SER A C 1
ATOM 729 O O . SER A 1 90 ? -6.462 3.835 -3.623 1.00 84.50 90 SER A O 1
ATOM 731 N N . SER A 1 91 ? -5.638 2.081 -2.489 1.00 82.62 91 SER A N 1
ATOM 732 C CA . SER A 1 91 ? -4.285 2.612 -2.389 1.00 82.62 91 SER A CA 1
ATOM 733 C C . SER A 1 91 ? -3.255 1.520 -2.678 1.00 82.62 91 SER A C 1
ATOM 735 O O . SER A 1 91 ? -3.584 0.390 -3.059 1.00 82.62 91 SER A O 1
ATOM 737 N N . GLY A 1 92 ? -1.985 1.890 -2.584 1.00 82.62 92 GLY A N 1
ATOM 738 C CA . GLY A 1 92 ? -0.877 0.973 -2.746 1.00 82.62 92 GLY A CA 1
ATOM 739 C C . GLY A 1 92 ? 0.243 1.264 -1.763 1.00 82.62 92 GLY A C 1
ATOM 740 O O . GLY A 1 92 ? 0.553 2.417 -1.467 1.00 82.62 92 GLY A O 1
ATOM 741 N N . MET A 1 93 ? 0.861 0.196 -1.270 1.00 80.38 93 MET A N 1
ATOM 742 C CA . MET A 1 93 ? 2.042 0.259 -0.420 1.00 80.38 93 MET A CA 1
ATOM 743 C C . MET A 1 93 ? 3.277 -0.057 -1.262 1.00 80.38 93 MET A C 1
ATOM 745 O O . MET A 1 93 ? 3.437 -1.183 -1.738 1.00 80.38 93 MET A O 1
ATOM 749 N N . GLU A 1 94 ? 4.127 0.947 -1.476 1.00 82.88 94 GLU A N 1
ATOM 750 C CA . GLU A 1 94 ? 5.335 0.824 -2.297 1.00 82.88 94 GLU A CA 1
ATOM 751 C C . GLU A 1 94 ? 6.258 -0.278 -1.759 1.00 82.88 94 GLU A C 1
ATOM 753 O O . GLU A 1 94 ? 6.625 -0.294 -0.586 1.00 82.88 94 GLU A O 1
ATOM 758 N N . ALA A 1 95 ? 6.636 -1.221 -2.620 1.00 81.50 95 ALA A N 1
ATOM 759 C CA . ALA A 1 95 ? 7.486 -2.334 -2.236 1.00 81.50 95 ALA A CA 1
ATOM 760 C C . ALA A 1 95 ? 8.972 -1.979 -2.372 1.00 81.50 95 ALA A C 1
ATOM 762 O O . ALA A 1 95 ? 9.391 -1.242 -3.266 1.00 81.50 95 ALA A O 1
ATOM 763 N N . TRP A 1 96 ? 9.808 -2.581 -1.532 1.00 80.44 96 TRP A N 1
ATOM 764 C CA . TRP A 1 96 ? 11.257 -2.486 -1.683 1.00 80.44 96 TRP A CA 1
ATOM 765 C C . TRP A 1 96 ? 11.750 -3.473 -2.751 1.00 80.44 96 TRP A C 1
ATOM 767 O O . TRP A 1 96 ? 12.182 -4.583 -2.443 1.00 80.44 96 TRP A O 1
ATOM 777 N N . VAL A 1 97 ? 11.645 -3.081 -4.021 1.00 82.94 97 VAL A N 1
ATOM 778 C CA . VAL A 1 97 ? 12.037 -3.901 -5.179 1.00 82.94 97 VAL A CA 1
ATOM 779 C C . VAL A 1 97 ? 12.957 -3.147 -6.129 1.00 82.94 97 VAL A C 1
ATOM 781 O O . VAL A 1 97 ? 13.022 -1.916 -6.126 1.00 82.94 97 VAL A O 1
ATOM 784 N N . THR A 1 98 ? 13.682 -3.892 -6.964 1.00 86.94 98 THR A N 1
ATOM 785 C CA . THR A 1 98 ? 14.637 -3.335 -7.930 1.00 86.94 98 THR A CA 1
ATOM 786 C C . THR A 1 98 ? 13.989 -2.309 -8.857 1.00 86.94 98 THR A C 1
ATOM 788 O O . THR A 1 98 ? 14.615 -1.305 -9.188 1.00 86.94 98 THR A O 1
ATOM 791 N N . GLU A 1 99 ? 12.736 -2.525 -9.240 1.00 89.44 99 GLU A N 1
ATOM 792 C CA . GLU A 1 99 ? 12.001 -1.690 -10.182 1.00 89.44 99 GLU A CA 1
ATOM 793 C C . GLU A 1 99 ? 11.625 -0.309 -9.616 1.00 89.44 99 GLU A C 1
ATOM 795 O O . GLU A 1 99 ? 11.461 0.636 -10.391 1.00 89.44 99 GLU A O 1
ATOM 800 N N . ASN A 1 100 ? 11.572 -0.163 -8.285 1.00 87.81 100 ASN A N 1
ATOM 801 C CA . ASN A 1 100 ? 11.386 1.127 -7.604 1.00 87.81 100 ASN A CA 1
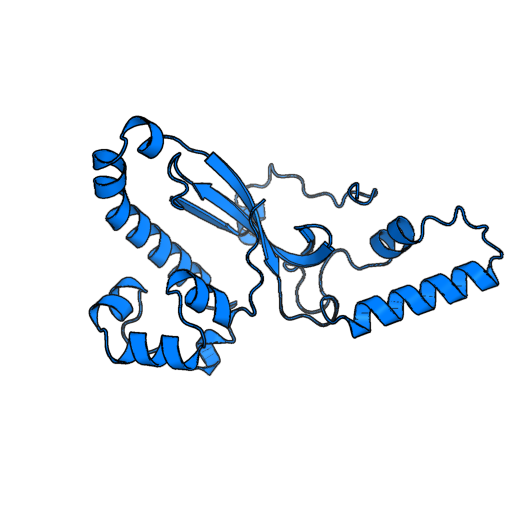ATOM 802 C C . ASN A 1 100 ? 12.695 1.889 -7.389 1.00 87.81 100 ASN A C 1
ATOM 804 O O . ASN A 1 100 ? 12.691 3.051 -6.987 1.00 87.81 100 ASN A O 1
ATOM 808 N N . ASN A 1 101 ? 13.843 1.276 -7.685 1.00 86.44 101 ASN A N 1
ATOM 809 C CA . ASN A 1 101 ? 15.119 1.967 -7.594 1.00 86.44 101 ASN A CA 1
ATOM 810 C C . ASN A 1 101 ? 15.208 3.055 -8.687 1.00 86.44 101 ASN A C 1
ATOM 812 O O . ASN A 1 101 ? 15.103 2.733 -9.875 1.00 86.44 101 ASN A O 1
ATOM 816 N N . PRO A 1 10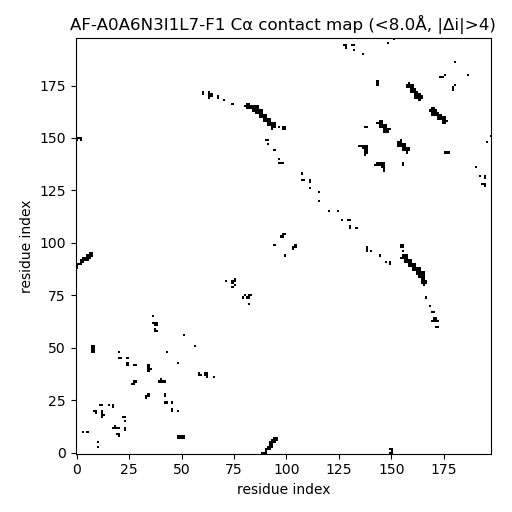2 ? 15.518 4.323 -8.353 1.00 84.88 102 PRO A N 1
ATOM 817 C CA . PRO A 1 102 ? 15.689 5.382 -9.351 1.00 84.88 102 PRO A CA 1
ATOM 818 C C . PRO A 1 102 ? 16.708 5.038 -10.451 1.00 84.88 102 PRO A C 1
ATOM 820 O O . PRO A 1 102 ? 16.558 5.450 -11.602 1.00 84.88 102 PRO A O 1
ATOM 823 N N . LYS A 1 103 ? 17.735 4.233 -10.135 1.00 88.38 103 LYS A N 1
ATOM 824 C CA . LYS A 1 103 ? 18.716 3.747 -11.120 1.00 88.38 103 LYS A CA 1
ATOM 825 C C . LYS A 1 103 ? 18.080 2.835 -12.172 1.00 88.38 103 LYS A C 1
ATOM 827 O O . LYS A 1 103 ? 18.486 2.893 -13.332 1.00 88.38 103 LYS A O 1
ATOM 832 N N . TYR A 1 104 ? 17.088 2.029 -11.792 1.00 87.75 104 TYR A N 1
ATOM 833 C CA . TYR A 1 104 ? 16.354 1.162 -12.713 1.00 87.75 104 TYR A CA 1
ATOM 834 C C . TYR A 1 104 ? 15.537 1.991 -13.707 1.00 87.75 104 TYR A C 1
ATOM 836 O O . TYR A 1 104 ? 15.700 1.826 -14.917 1.00 87.75 104 TYR A O 1
ATOM 844 N N . ALA A 1 105 ? 14.758 2.958 -13.212 1.00 81.94 105 ALA A N 1
ATOM 845 C CA . ALA A 1 105 ? 13.997 3.877 -14.059 1.00 81.94 105 ALA A CA 1
ATOM 846 C C . ALA A 1 105 ? 14.912 4.657 -15.022 1.00 81.94 105 ALA A C 1
ATOM 848 O O . ALA A 1 105 ? 14.669 4.707 -16.227 1.00 81.94 105 ALA A O 1
ATOM 849 N N . ASN A 1 106 ? 16.033 5.186 -14.520 1.00 85.88 106 ASN A N 1
ATOM 850 C CA . ASN A 1 106 ? 17.014 5.898 -15.342 1.00 85.88 106 ASN A CA 1
ATOM 851 C C . ASN A 1 106 ? 17.623 5.023 -16.447 1.00 85.88 106 ASN A C 1
ATOM 853 O O . ASN A 1 106 ? 17.900 5.521 -17.541 1.00 85.88 106 ASN A O 1
ATOM 857 N N . ARG A 1 107 ? 17.834 3.728 -16.183 1.00 88.38 107 ARG A N 1
ATOM 858 C CA . ARG A 1 107 ? 18.321 2.775 -17.188 1.00 88.38 107 ARG A CA 1
ATOM 859 C C . ARG A 1 107 ? 17.313 2.604 -18.325 1.00 88.38 107 ARG A C 1
ATOM 861 O O . ARG A 1 107 ? 17.718 2.709 -19.480 1.00 88.38 107 ARG A O 1
ATOM 868 N N . ILE A 1 108 ? 16.030 2.422 -18.008 1.00 86.19 108 ILE A N 1
ATOM 869 C CA . ILE A 1 108 ? 14.957 2.307 -19.012 1.00 86.19 108 ILE A CA 1
ATOM 870 C C . ILE A 1 108 ? 14.848 3.597 -19.833 1.00 86.19 108 ILE A C 1
ATOM 872 O O . ILE A 1 108 ? 14.867 3.554 -21.061 1.00 86.19 108 ILE A O 1
ATOM 876 N N . ILE A 1 109 ? 14.854 4.765 -19.182 1.00 84.19 109 ILE A N 1
ATOM 877 C CA . ILE A 1 109 ? 14.807 6.065 -19.871 1.00 84.19 109 ILE A CA 1
ATOM 878 C C . ILE A 1 109 ? 15.977 6.219 -20.855 1.00 84.19 109 ILE A C 1
ATOM 880 O O . ILE A 1 109 ? 15.785 6.702 -21.973 1.00 84.19 109 ILE A O 1
ATOM 884 N N . LYS A 1 110 ? 17.195 5.810 -20.472 1.00 87.44 110 LYS A N 1
ATOM 885 C CA . LYS A 1 110 ? 18.362 5.837 -21.369 1.00 87.44 110 LYS A CA 1
ATOM 886 C C . LYS A 1 110 ? 18.187 4.899 -22.566 1.00 87.44 110 LYS A C 1
ATOM 888 O O . LYS A 1 110 ? 18.484 5.312 -23.684 1.00 87.44 110 LYS A O 1
ATOM 893 N N . GLN A 1 111 ? 17.681 3.684 -22.346 1.00 88.12 111 GLN A N 1
ATOM 894 C CA . GLN A 1 111 ? 17.405 2.719 -23.417 1.00 88.12 111 GLN A CA 1
ATOM 895 C C . GLN A 1 111 ? 16.361 3.255 -24.403 1.00 88.12 111 GLN A C 1
ATOM 897 O O . GLN A 1 111 ? 16.593 3.230 -25.607 1.00 88.12 111 GLN A O 1
ATOM 902 N N . LEU A 1 112 ? 15.266 3.835 -23.906 1.00 86.12 112 LEU A N 1
ATOM 903 C CA . LEU A 1 112 ? 14.219 4.423 -24.747 1.00 86.12 112 LEU A CA 1
ATOM 904 C C . LEU A 1 112 ? 14.717 5.633 -25.545 1.00 86.12 112 LEU A C 1
ATOM 906 O O . LEU A 1 112 ? 14.333 5.798 -26.700 1.00 86.12 112 LEU A O 1
ATOM 910 N N . LYS A 1 113 ? 15.591 6.467 -24.962 1.00 85.12 113 LYS A N 1
ATOM 911 C CA . LYS A 1 113 ? 16.238 7.578 -25.682 1.00 85.12 113 LYS A CA 1
ATOM 912 C C . LYS A 1 113 ? 17.153 7.076 -26.801 1.00 85.12 113 LYS A C 1
ATOM 914 O O . LYS A 1 113 ? 17.122 7.631 -27.895 1.00 85.12 113 LYS A O 1
ATOM 919 N N . ALA A 1 114 ? 17.955 6.044 -26.533 1.00 87.50 114 ALA A N 1
ATOM 920 C CA . ALA A 1 114 ? 18.826 5.440 -27.540 1.00 87.50 114 ALA A CA 1
ATOM 921 C C . ALA A 1 114 ? 18.012 4.796 -28.675 1.00 87.50 114 ALA A C 1
ATOM 923 O O . ALA A 1 114 ? 18.322 5.014 -29.842 1.00 87.50 114 ALA A O 1
ATOM 924 N N . TYR A 1 115 ? 16.936 4.084 -28.330 1.00 86.00 115 TYR A N 1
ATOM 925 C CA . TYR A 1 115 ? 16.010 3.481 -29.287 1.00 86.00 115 TYR A CA 1
ATOM 926 C C . TYR A 1 115 ? 15.336 4.526 -30.183 1.00 86.00 115 TYR A C 1
ATOM 928 O O . TYR A 1 115 ? 15.389 4.410 -31.403 1.00 86.00 115 TYR A O 1
ATOM 936 N N . ALA A 1 116 ? 14.784 5.594 -29.597 1.00 85.44 116 ALA A N 1
ATOM 937 C CA . ALA A 1 116 ? 14.157 6.672 -30.360 1.00 85.44 116 ALA A CA 1
ATOM 938 C C . ALA A 1 116 ? 15.140 7.355 -31.324 1.00 85.44 116 ALA A C 1
ATOM 940 O O . ALA A 1 116 ? 14.780 7.649 -32.461 1.00 85.44 116 ALA A O 1
ATOM 941 N N . LYS A 1 117 ? 16.396 7.549 -30.893 1.00 85.94 117 LYS A N 1
ATOM 942 C CA . LYS A 1 117 ? 17.461 8.093 -31.746 1.00 85.94 117 LYS A CA 1
ATOM 943 C C . LYS A 1 117 ? 17.793 7.161 -32.917 1.00 85.94 117 LYS A C 1
ATOM 945 O O . LYS A 1 117 ? 17.982 7.647 -34.024 1.00 85.94 117 LYS A O 1
ATOM 950 N N . ALA A 1 118 ? 17.875 5.852 -32.673 1.00 87.75 118 ALA A N 1
ATOM 951 C CA . ALA A 1 118 ? 18.174 4.858 -33.706 1.00 87.75 118 ALA A CA 1
ATOM 952 C C . ALA A 1 118 ? 17.042 4.713 -34.737 1.00 87.75 118 ALA A C 1
ATOM 954 O O . ALA A 1 118 ? 17.315 4.461 -35.903 1.00 87.75 118 ALA A O 1
ATOM 955 N N . MET A 1 119 ? 15.789 4.898 -34.312 1.00 86.31 119 MET A N 1
ATOM 956 C CA . MET A 1 119 ? 14.603 4.799 -35.172 1.00 86.31 119 MET A CA 1
ATOM 957 C C . MET A 1 119 ? 14.181 6.132 -35.807 1.00 86.31 119 MET A C 1
ATOM 959 O O . MET A 1 119 ? 13.154 6.181 -36.475 1.00 86.31 119 MET A O 1
ATOM 963 N N . HIS A 1 120 ? 14.949 7.209 -35.600 1.00 83.75 120 HIS A N 1
ATOM 964 C CA . HIS A 1 120 ? 14.641 8.554 -36.103 1.00 83.75 120 HIS A CA 1
ATOM 965 C C . HIS A 1 120 ? 13.235 9.057 -35.728 1.00 83.75 120 HIS A C 1
ATOM 967 O O . HIS A 1 120 ? 12.605 9.774 -36.504 1.00 83.75 120 HIS A O 1
ATOM 973 N N . PHE A 1 121 ? 12.732 8.690 -34.543 1.00 81.44 121 PHE A N 1
ATOM 974 C CA . PHE A 1 121 ? 11.449 9.215 -34.076 1.00 81.44 121 PHE A CA 1
ATOM 975 C C . PHE A 1 121 ? 11.545 10.718 -33.796 1.00 81.44 121 PHE A C 1
ATOM 977 O O . PHE A 1 121 ? 12.548 11.193 -33.255 1.00 81.44 121 PHE A O 1
ATOM 984 N N . ASP A 1 122 ? 10.490 11.445 -34.159 1.00 70.25 122 ASP A N 1
ATOM 985 C CA . ASP A 1 122 ? 10.356 12.882 -33.937 1.00 70.25 122 ASP A CA 1
ATOM 986 C C . ASP A 1 122 ? 10.084 13.219 -32.454 1.00 70.25 122 ASP A C 1
ATOM 988 O O . ASP A 1 122 ? 10.019 12.352 -31.569 1.00 70.25 122 ASP A O 1
ATOM 992 N N . ASP A 1 123 ? 9.900 14.509 -32.168 1.00 62.91 123 ASP A N 1
ATOM 993 C CA . ASP A 1 123 ? 9.567 14.998 -30.827 1.00 62.91 123 ASP A CA 1
ATOM 994 C C . ASP A 1 123 ? 8.186 14.524 -30.319 1.00 62.91 123 ASP A C 1
ATOM 996 O O . ASP A 1 123 ? 7.922 14.620 -29.116 1.00 62.91 123 ASP A O 1
ATOM 1000 N N . ASN A 1 124 ? 7.338 13.931 -31.178 1.00 62.47 124 ASN A N 1
ATOM 1001 C CA . ASN A 1 124 ? 6.055 13.324 -30.804 1.00 62.47 124 ASN A CA 1
ATOM 1002 C C . ASN A 1 124 ? 6.200 11.898 -30.248 1.00 62.47 124 ASN A C 1
ATOM 1004 O O . ASN A 1 124 ? 5.196 11.282 -29.870 1.00 62.47 124 ASN A O 1
ATOM 1008 N N . TYR A 1 125 ? 7.420 11.354 -30.133 1.00 66.44 125 TYR A N 1
ATOM 1009 C CA . TYR A 1 125 ? 7.635 10.099 -29.417 1.00 66.44 125 TYR A CA 1
ATOM 1010 C C . TYR A 1 125 ? 7.143 10.238 -27.973 1.00 66.44 125 TYR A C 1
ATOM 1012 O O . TYR A 1 125 ? 7.780 10.880 -27.131 1.00 66.44 125 TYR A O 1
ATOM 1020 N N . ALA A 1 126 ? 6.008 9.601 -27.672 1.00 71.00 126 ALA A N 1
ATOM 1021 C CA . ALA A 1 126 ? 5.378 9.598 -26.358 1.00 71.00 126 ALA A CA 1
ATOM 1022 C C . ALA A 1 126 ? 6.214 8.777 -25.358 1.00 71.00 126 ALA A C 1
ATOM 1024 O O . ALA A 1 126 ? 5.815 7.700 -24.913 1.00 71.00 126 ALA A O 1
ATOM 1025 N N . ARG A 1 127 ? 7.387 9.305 -24.979 1.00 72.25 127 ARG A N 1
ATOM 1026 C CA . ARG A 1 127 ? 8.386 8.682 -24.089 1.00 72.25 127 ARG A CA 1
ATOM 1027 C C . ARG A 1 127 ? 7.760 8.155 -22.805 1.00 72.25 127 ARG A C 1
ATOM 1029 O O . ARG A 1 127 ? 8.182 7.124 -22.306 1.00 72.25 127 ARG A O 1
ATOM 1036 N N . TYR A 1 128 ? 6.746 8.851 -22.299 1.00 70.88 128 TYR A N 1
ATOM 1037 C CA . TYR A 1 128 ? 5.990 8.456 -21.116 1.00 70.88 128 TYR A CA 1
ATOM 1038 C C . TYR A 1 128 ? 5.137 7.194 -21.339 1.00 70.88 128 TYR A C 1
ATOM 1040 O O . TYR A 1 128 ? 5.175 6.284 -20.517 1.00 70.88 128 TYR A O 1
ATOM 1048 N N . LYS A 1 129 ? 4.428 7.096 -22.473 1.00 76.38 129 LYS A N 1
ATOM 1049 C CA . LYS A 1 129 ? 3.656 5.900 -22.854 1.00 76.38 129 LYS A CA 1
ATOM 1050 C C . LYS A 1 129 ? 4.575 4.715 -23.154 1.00 76.38 129 LYS A C 1
ATOM 1052 O O . LYS A 1 129 ? 4.289 3.602 -22.725 1.00 76.38 129 LYS A O 1
ATOM 1057 N N . ALA A 1 130 ? 5.700 4.964 -23.822 1.00 78.56 130 ALA A N 1
ATOM 1058 C CA . ALA A 1 130 ? 6.703 3.939 -24.090 1.00 78.56 130 ALA A CA 1
ATOM 1059 C C . ALA A 1 130 ? 7.374 3.424 -22.804 1.00 78.56 130 ALA A C 1
ATOM 1061 O O . ALA A 1 130 ? 7.501 2.216 -22.633 1.00 78.56 130 ALA A O 1
ATOM 1062 N N . ASP A 1 131 ? 7.740 4.313 -21.870 1.00 78.19 131 ASP A N 1
ATOM 1063 C CA . ASP A 1 131 ? 8.251 3.925 -20.546 1.00 78.19 131 ASP A CA 1
ATOM 1064 C C . ASP A 1 131 ? 7.223 3.084 -19.788 1.00 78.19 131 ASP A C 1
ATOM 1066 O O . ASP A 1 131 ? 7.540 1.977 -19.355 1.00 78.19 131 ASP A O 1
ATOM 1070 N N . TYR A 1 132 ? 5.968 3.541 -19.724 1.00 76.75 132 TYR A N 1
ATOM 1071 C CA . TYR A 1 132 ? 4.889 2.798 -19.075 1.00 76.75 132 TYR A CA 1
ATOM 1072 C C . TYR A 1 132 ? 4.704 1.386 -19.643 1.00 76.75 132 TYR A C 1
ATOM 1074 O O . TYR A 1 132 ? 4.636 0.421 -18.878 1.00 76.75 132 TYR A O 1
ATOM 1082 N N . GLY A 1 133 ? 4.651 1.268 -20.973 1.00 77.75 133 GLY A N 1
ATOM 1083 C CA . GLY A 1 133 ? 4.473 -0.005 -21.669 1.00 77.75 133 GLY A CA 1
ATOM 1084 C C . GLY A 1 133 ? 5.688 -0.931 -21.572 1.00 77.75 133 GLY A C 1
ATOM 1085 O O . GLY A 1 133 ? 5.519 -2.144 -21.514 1.00 77.75 133 GLY A O 1
ATOM 1086 N N . SER A 1 134 ? 6.902 -0.374 -21.504 1.00 79.25 134 SER A N 1
ATOM 1087 C CA . SER A 1 134 ? 8.150 -1.148 -21.405 1.00 79.25 134 SER A CA 1
ATOM 1088 C C . SER A 1 134 ? 8.373 -1.792 -20.036 1.00 79.25 134 SER A C 1
ATOM 1090 O O . SER A 1 134 ? 9.156 -2.734 -19.906 1.00 79.25 134 SER A O 1
ATOM 1092 N N . ARG A 1 135 ? 7.706 -1.277 -19.000 1.00 84.19 135 ARG A N 1
ATOM 1093 C CA . ARG A 1 135 ? 7.851 -1.764 -17.632 1.00 84.19 135 ARG A CA 1
ATOM 1094 C C . ARG A 1 135 ? 7.012 -3.033 -17.409 1.00 84.19 135 ARG A C 1
ATOM 1096 O O . ARG A 1 135 ? 5.846 -3.075 -17.826 1.00 84.19 135 ARG A O 1
ATOM 1103 N N . PRO A 1 136 ? 7.573 -4.046 -16.719 1.00 87.94 136 PRO A N 1
ATOM 1104 C CA . PRO A 1 136 ? 6.826 -5.218 -16.274 1.00 87.94 136 PRO A CA 1
ATOM 1105 C C . PRO A 1 136 ? 5.515 -4.858 -15.561 1.00 87.94 136 PRO A C 1
ATOM 1107 O O . PRO A 1 136 ? 5.409 -3.845 -14.876 1.00 87.94 136 PRO A O 1
ATOM 1110 N N . SER A 1 137 ? 4.486 -5.690 -15.709 1.00 87.69 137 SER A N 1
ATOM 1111 C CA . SER A 1 137 ? 3.210 -5.494 -15.004 1.00 87.69 137 SER A CA 1
ATOM 1112 C C . SER A 1 137 ? 3.316 -5.759 -13.498 1.00 87.69 137 SER A C 1
ATOM 1114 O O . SER A 1 137 ? 2.497 -5.260 -12.724 1.00 87.69 137 SER A O 1
ATOM 1116 N N . HIS A 1 138 ? 4.325 -6.521 -13.084 1.00 89.62 138 HIS A N 1
ATOM 1117 C CA . HIS A 1 138 ? 4.645 -6.825 -11.699 1.00 89.62 138 HIS A CA 1
ATOM 1118 C C . HIS A 1 138 ? 6.160 -6.888 -11.489 1.00 89.62 138 HIS A C 1
ATOM 1120 O O . HIS A 1 138 ? 6.921 -7.028 -12.448 1.00 89.62 138 HIS A O 1
ATOM 1126 N N . ALA A 1 139 ? 6.603 -6.783 -10.240 1.00 88.69 139 ALA A N 1
ATOM 1127 C CA . ALA A 1 139 ? 8.016 -6.892 -9.912 1.00 88.69 139 ALA A CA 1
ATOM 1128 C C . ALA A 1 139 ? 8.520 -8.318 -10.170 1.00 88.69 139 ALA A C 1
ATOM 1130 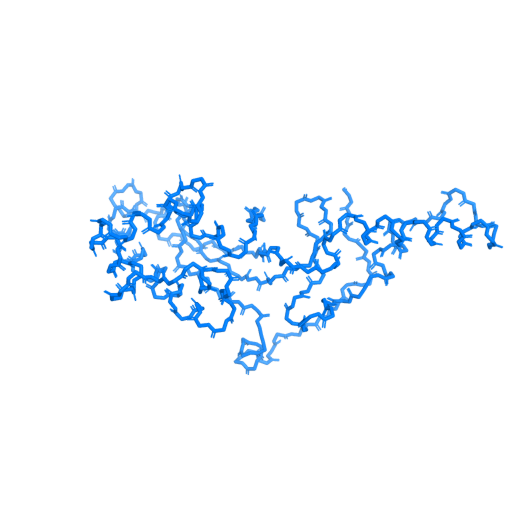O O . ALA A 1 139 ? 7.773 -9.292 -10.034 1.00 88.69 139 ALA A O 1
ATOM 1131 N N . SER A 1 140 ? 9.808 -8.447 -10.475 1.00 87.62 140 SER A N 1
ATOM 1132 C CA . SER A 1 140 ? 10.474 -9.748 -10.604 1.00 87.62 140 SER A CA 1
ATOM 1133 C C . SER A 1 140 ? 10.426 -10.549 -9.295 1.00 87.62 140 SER A C 1
ATOM 1135 O O . SER A 1 140 ? 10.286 -11.767 -9.302 1.00 87.62 140 SER A O 1
ATOM 1137 N N . ALA A 1 141 ? 10.479 -9.854 -8.154 1.00 81.62 141 ALA A N 1
ATOM 1138 C CA . ALA A 1 141 ? 10.494 -10.482 -6.836 1.00 81.62 141 ALA A CA 1
ATOM 1139 C C . ALA A 1 141 ? 9.165 -11.157 -6.447 1.00 81.62 141 ALA A C 1
ATOM 1141 O O . ALA A 1 141 ? 9.175 -12.078 -5.636 1.00 81.62 141 ALA A O 1
ATOM 1142 N N . SER A 1 142 ? 8.022 -10.681 -6.955 1.00 83.00 142 SER A N 1
ATOM 1143 C CA . SER A 1 142 ? 6.710 -11.256 -6.639 1.00 83.00 142 SER A CA 1
ATOM 1144 C C . SER A 1 142 ? 5.629 -10.748 -7.602 1.00 83.00 142 SER A C 1
ATOM 1146 O O . SER A 1 142 ? 5.511 -9.531 -7.788 1.00 83.00 142 SER A O 1
ATOM 1148 N N . PRO A 1 143 ? 4.774 -11.641 -8.139 1.00 84.81 143 PRO A N 1
ATOM 1149 C CA . PRO A 1 143 ? 3.633 -11.258 -8.969 1.00 84.81 143 PRO A CA 1
ATOM 1150 C C . PRO A 1 143 ? 2.597 -10.376 -8.264 1.00 84.81 143 PRO A C 1
ATOM 1152 O O . PRO A 1 143 ? 1.853 -9.674 -8.945 1.00 84.81 143 PRO A O 1
ATOM 1155 N N . GLU A 1 144 ? 2.527 -10.385 -6.932 1.00 82.75 144 GLU A N 1
ATOM 1156 C CA . GLU A 1 144 ? 1.599 -9.549 -6.148 1.00 82.75 144 GLU A CA 1
ATOM 1157 C C . GLU A 1 144 ? 2.006 -8.070 -6.120 1.00 82.75 144 GLU A C 1
ATOM 1159 O O . GLU A 1 144 ? 1.183 -7.195 -5.858 1.00 82.75 144 GLU A O 1
ATOM 1164 N N . ILE A 1 145 ? 3.276 -7.770 -6.398 1.00 86.50 145 ILE A N 1
ATOM 1165 C CA . ILE A 1 145 ? 3.779 -6.400 -6.435 1.00 86.50 145 ILE A CA 1
ATOM 1166 C C . ILE A 1 145 ? 3.498 -5.845 -7.827 1.00 86.50 145 ILE A C 1
ATOM 1168 O O . ILE A 1 145 ? 4.263 -6.088 -8.760 1.00 86.50 145 ILE A O 1
ATOM 1172 N N . LYS A 1 146 ? 2.405 -5.101 -7.985 1.00 88.06 146 LYS A N 1
ATOM 1173 C CA . LYS A 1 146 ? 1.949 -4.603 -9.289 1.00 88.06 146 LYS A CA 1
ATOM 1174 C C . LYS A 1 146 ? 2.534 -3.232 -9.608 1.00 88.06 146 LYS A C 1
ATOM 1176 O O . LYS A 1 146 ? 2.740 -2.414 -8.715 1.00 88.06 146 LYS A O 1
ATOM 1181 N N . GLN A 1 147 ? 2.738 -2.962 -10.894 1.00 88.50 147 GLN A N 1
ATOM 1182 C CA . GLN A 1 147 ? 3.015 -1.617 -11.391 1.00 88.50 147 GLN A CA 1
ATOM 1183 C C . GLN A 1 147 ? 1.758 -0.745 -11.232 1.00 88.50 147 GLN A C 1
ATOM 1185 O O . GLN A 1 147 ? 0.742 -0.989 -11.885 1.00 88.50 147 GLN A O 1
ATOM 1190 N N . LEU A 1 148 ?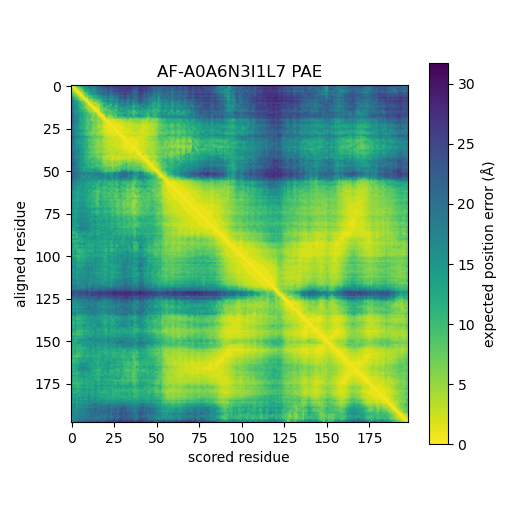 1.835 0.288 -10.397 1.00 86.00 148 LEU A N 1
ATOM 1191 C CA . LEU A 1 148 ? 0.766 1.249 -10.132 1.00 86.00 148 LEU A CA 1
ATOM 1192 C C . LEU A 1 148 ? 1.242 2.677 -10.431 1.00 86.00 148 LEU A C 1
ATOM 1194 O O . LEU A 1 148 ? 2.439 2.963 -10.469 1.00 86.00 148 LEU A O 1
ATOM 1198 N N . TYR A 1 149 ? 0.285 3.571 -10.666 1.00 81.81 149 TYR A N 1
ATOM 1199 C CA . TYR A 1 149 ? 0.518 5.011 -10.706 1.00 81.81 149 TYR A CA 1
ATOM 1200 C C . TYR A 1 149 ? -0.177 5.626 -9.507 1.00 81.81 149 TYR A C 1
ATOM 1202 O O . TYR A 1 149 ? -1.403 5.568 -9.406 1.00 81.81 149 TYR A O 1
ATOM 1210 N N . ILE A 1 150 ? 0.623 6.126 -8.577 1.00 74.75 150 ILE A N 1
ATOM 1211 C CA . ILE A 1 150 ? 0.167 6.600 -7.276 1.00 74.75 150 ILE A CA 1
ATOM 1212 C C . ILE A 1 150 ? 0.869 7.933 -7.034 1.00 74.75 150 ILE A C 1
ATOM 1214 O O . ILE A 1 150 ? 2.082 8.036 -7.213 1.00 74.75 150 ILE A O 1
ATOM 1218 N N . ASP A 1 151 ? 0.103 8.968 -6.689 1.00 69.81 151 ASP A N 1
ATOM 1219 C CA . ASP A 1 151 ? 0.614 10.304 -6.350 1.00 69.81 151 ASP A CA 1
ATOM 1220 C C . ASP A 1 151 ? 1.624 10.855 -7.368 1.00 69.81 151 ASP A C 1
ATOM 1222 O O . ASP A 1 151 ? 2.750 11.243 -7.045 1.00 69.81 151 ASP A O 1
ATOM 1226 N N . GLY A 1 152 ? 1.236 10.828 -8.643 1.00 73.81 152 GLY A N 1
ATOM 1227 C CA . GLY A 1 152 ? 1.990 11.454 -9.727 1.00 73.81 152 GLY A CA 1
ATOM 1228 C C . GLY A 1 152 ? 3.204 10.668 -10.237 1.00 73.81 152 GLY A C 1
ATOM 1229 O O . GLY A 1 152 ? 3.881 11.138 -11.155 1.00 73.81 152 GLY A O 1
ATOM 1230 N N . HIS A 1 153 ? 3.500 9.478 -9.700 1.00 77.88 153 HIS A N 1
ATOM 1231 C CA . HIS A 1 153 ? 4.626 8.662 -10.162 1.00 77.88 153 HIS A CA 1
ATOM 1232 C C . HIS A 1 153 ? 4.301 7.169 -10.256 1.00 77.88 153 HIS A C 1
ATOM 1234 O O . HIS A 1 153 ? 3.372 6.653 -9.639 1.00 77.88 153 HIS A O 1
ATOM 1240 N N . PHE A 1 154 ? 5.091 6.463 -11.068 1.00 81.50 154 PHE A N 1
ATOM 1241 C CA . PHE A 1 154 ? 5.016 5.010 -11.167 1.00 81.50 154 PHE A CA 1
ATOM 1242 C C . PHE A 1 154 ? 5.819 4.346 -10.061 1.00 81.50 154 PHE A C 1
ATOM 1244 O O . PHE A 1 154 ? 7.001 4.654 -9.887 1.00 81.50 154 PHE A O 1
ATOM 1251 N N . CYS A 1 155 ? 5.202 3.369 -9.414 1.00 87.06 155 CYS A N 1
ATOM 1252 C CA . CYS A 1 155 ? 5.847 2.513 -8.437 1.00 87.06 155 CYS A CA 1
ATOM 1253 C C . CYS A 1 155 ? 5.304 1.083 -8.529 1.00 87.06 155 CYS A C 1
ATOM 1255 O O . CYS A 1 155 ? 4.265 0.810 -9.127 1.00 87.06 155 CYS A O 1
ATOM 1257 N N . TYR A 1 156 ? 6.048 0.155 -7.956 1.00 88.69 156 TYR A N 1
ATOM 1258 C CA . TYR A 1 156 ? 5.693 -1.239 -7.778 1.00 88.69 156 TYR A CA 1
ATOM 1259 C C . TYR A 1 156 ? 5.240 -1.414 -6.338 1.00 88.69 156 TYR A C 1
ATOM 1261 O O . TYR A 1 156 ? 6.006 -1.157 -5.410 1.00 88.69 156 TYR A O 1
ATOM 1269 N N . ALA A 1 157 ? 3.985 -1.787 -6.144 1.00 87.25 157 ALA A N 1
ATOM 1270 C CA . ALA A 1 157 ? 3.342 -1.706 -4.844 1.00 87.25 157 ALA A CA 1
ATOM 1271 C C . ALA A 1 157 ? 2.371 -2.867 -4.615 1.00 87.25 157 ALA A C 1
ATOM 1273 O O . ALA A 1 157 ? 1.835 -3.451 -5.560 1.00 87.25 157 ALA A O 1
ATOM 1274 N N . TYR A 1 158 ? 2.128 -3.168 -3.341 1.00 85.06 158 TYR A N 1
ATOM 1275 C CA . TYR A 1 158 ? 0.999 -3.990 -2.922 1.00 85.06 158 TYR A CA 1
ATOM 1276 C C . TYR A 1 158 ? -0.266 -3.170 -3.025 1.00 85.06 158 TYR A C 1
ATOM 1278 O O . TYR A 1 158 ? -0.376 -2.139 -2.364 1.00 85.06 158 TYR A O 1
ATOM 1286 N N . LYS A 1 159 ? -1.204 -3.609 -3.857 1.00 85.81 159 LYS A N 1
ATOM 1287 C CA . LYS A 1 159 ? -2.494 -2.943 -3.993 1.00 85.81 159 LYS A CA 1
ATOM 1288 C C . LYS A 1 159 ? -3.418 -3.403 -2.870 1.00 85.81 159 LYS A C 1
ATOM 1290 O O . LYS A 1 159 ? -3.496 -4.599 -2.603 1.00 85.81 159 LYS A O 1
ATOM 1295 N N . PHE A 1 160 ? -4.120 -2.468 -2.248 1.00 84.62 160 PHE A N 1
ATOM 1296 C CA . PHE A 1 160 ? -5.108 -2.779 -1.221 1.00 84.62 160 PHE A CA 1
ATOM 1297 C C . PHE A 1 160 ? -6.315 -1.845 -1.317 1.00 84.62 160 PHE A C 1
ATOM 1299 O O . PHE A 1 160 ? -6.222 -0.716 -1.816 1.00 84.62 160 PHE A O 1
ATOM 1306 N N . GLY A 1 161 ? -7.458 -2.339 -0.860 1.00 87.25 161 GLY A N 1
ATOM 1307 C CA . GLY A 1 161 ? -8.651 -1.549 -0.589 1.00 87.25 161 GLY A CA 1
ATOM 1308 C C . GLY A 1 161 ? -8.675 -1.139 0.872 1.00 87.25 161 GLY A C 1
ATOM 1309 O O . GLY A 1 161 ? -8.282 -1.915 1.739 1.00 87.25 161 GLY A O 1
ATOM 1310 N N . SER A 1 162 ? -9.138 0.072 1.152 1.00 87.31 162 SER A N 1
ATOM 1311 C CA . SER A 1 162 ? -9.394 0.528 2.513 1.00 87.31 162 SER A CA 1
ATOM 1312 C C . SER A 1 162 ? -10.787 1.119 2.615 1.00 87.31 162 SER A C 1
ATOM 1314 O O . SER A 1 162 ? -11.212 1.878 1.743 1.00 87.31 162 SER A O 1
ATOM 1316 N N . VAL A 1 163 ? -11.468 0.809 3.709 1.00 90.00 163 VAL A N 1
ATOM 1317 C CA . VAL A 1 163 ? -12.730 1.433 4.092 1.00 90.00 163 VAL A CA 1
ATOM 1318 C C . VAL A 1 163 ? -12.456 2.377 5.252 1.00 90.00 163 VAL A C 1
ATOM 1320 O O . VAL A 1 163 ? -11.813 1.979 6.220 1.00 90.00 163 VAL A O 1
ATOM 1323 N N . THR A 1 164 ? -12.945 3.608 5.178 1.00 90.50 164 THR A N 1
ATOM 1324 C CA . THR A 1 164 ? -12.896 4.599 6.255 1.00 90.50 164 THR A CA 1
ATOM 1325 C C . THR A 1 164 ? -14.298 5.085 6.608 1.00 90.50 164 THR A C 1
ATOM 1327 O O . THR A 1 164 ? -15.236 4.944 5.822 1.00 90.50 164 THR A O 1
ATOM 1330 N N . ASN A 1 165 ? -14.453 5.668 7.796 1.00 92.25 165 ASN A N 1
ATOM 1331 C CA . ASN A 1 165 ? -15.646 6.444 8.117 1.00 92.25 165 ASN A CA 1
ATOM 1332 C C . ASN A 1 165 ? -15.517 7.902 7.635 1.00 92.25 165 ASN A C 1
ATOM 1334 O O . ASN A 1 165 ? -14.473 8.328 7.135 1.00 92.25 165 ASN A O 1
ATOM 1338 N N . GLY A 1 166 ? -16.570 8.697 7.816 1.00 90.56 166 GLY A N 1
ATOM 1339 C CA . GLY A 1 166 ? -16.618 10.114 7.439 1.00 90.56 166 GLY A CA 1
ATOM 1340 C C . GLY A 1 166 ? -15.675 11.021 8.239 1.00 90.56 166 GLY A C 1
ATOM 1341 O O . GLY A 1 166 ? -15.513 12.188 7.890 1.00 90.56 166 GLY A O 1
ATOM 1342 N N . LEU A 1 167 ? -15.040 10.497 9.294 1.00 90.75 167 LEU A N 1
ATOM 1343 C CA . LEU A 1 167 ? -13.975 11.161 10.054 1.00 90.75 167 LEU A CA 1
ATOM 1344 C C . LEU A 1 167 ? -12.571 10.777 9.550 1.00 90.75 167 LEU A C 1
ATOM 1346 O O . LEU A 1 167 ? -11.576 11.255 10.087 1.00 90.75 167 LEU A O 1
ATOM 1350 N N . GLY A 1 168 ? -12.475 9.923 8.526 1.00 85.81 168 GLY A N 1
ATOM 1351 C CA . GLY A 1 168 ? -11.208 9.457 7.963 1.00 85.81 168 GLY A CA 1
ATOM 1352 C C . GLY A 1 168 ? -10.538 8.336 8.762 1.00 85.81 168 GLY A C 1
ATOM 1353 O O . GLY A 1 168 ? -9.389 8.001 8.481 1.00 85.81 168 GLY A O 1
ATOM 1354 N N . ILE A 1 169 ? -11.230 7.738 9.736 1.00 86.50 169 ILE A N 1
ATOM 1355 C CA . ILE A 1 169 ? -10.703 6.616 10.519 1.00 86.50 169 ILE A CA 1
ATOM 1356 C C . ILE A 1 169 ? -10.879 5.320 9.733 1.00 86.50 169 ILE A C 1
ATOM 1358 O O . ILE A 1 169 ? -11.975 5.020 9.259 1.00 86.50 169 ILE A O 1
ATOM 1362 N N . ILE A 1 170 ? -9.797 4.550 9.605 1.00 85.25 170 ILE A N 1
ATOM 1363 C CA . ILE A 1 170 ? -9.781 3.263 8.901 1.00 85.25 170 ILE A CA 1
ATOM 1364 C C . ILE A 1 170 ? -10.642 2.246 9.652 1.00 85.25 170 ILE A C 1
ATOM 1366 O O . ILE A 1 170 ? -10.495 2.053 10.85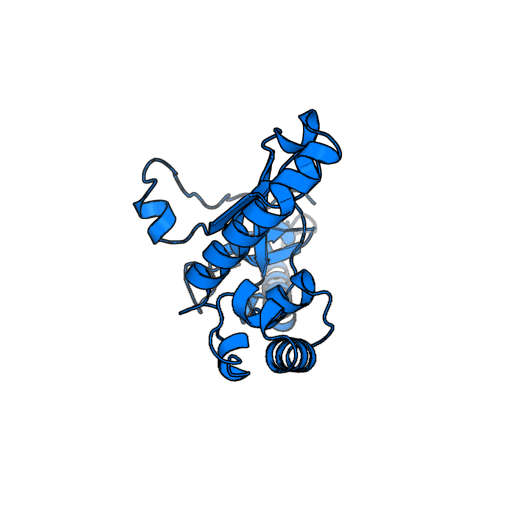6 1.00 85.25 170 ILE A O 1
ATOM 1370 N N . ARG A 1 171 ? -11.535 1.600 8.905 1.00 86.12 171 ARG A N 1
ATOM 1371 C CA . ARG A 1 171 ? -12.490 0.582 9.350 1.00 86.12 171 ARG A CA 1
ATOM 1372 C C . ARG A 1 171 ? -12.132 -0.815 8.873 1.00 86.12 171 ARG A C 1
ATOM 1374 O O . ARG A 1 171 ? -12.439 -1.793 9.541 1.00 86.12 171 ARG A O 1
ATOM 1381 N N . HIS A 1 172 ? -11.505 -0.911 7.709 1.00 85.50 172 HIS A N 1
ATOM 1382 C CA . HIS A 1 172 ? -11.105 -2.183 7.130 1.00 85.50 172 HIS A CA 1
ATOM 1383 C C . HIS A 1 172 ? -10.010 -1.966 6.086 1.00 85.50 172 HIS A C 1
ATOM 1385 O O . HIS A 1 172 ? -9.988 -0.922 5.430 1.00 85.50 172 HIS A O 1
ATOM 1391 N N . ILE A 1 173 ? -9.127 -2.949 5.920 1.00 82.44 173 ILE A N 1
ATOM 1392 C CA . ILE A 1 173 ? -8.143 -3.013 4.839 1.00 82.44 173 ILE A CA 1
ATOM 1393 C C . ILE A 1 173 ? -8.115 -4.446 4.321 1.00 82.44 173 ILE A C 1
ATOM 1395 O O . ILE A 1 173 ? -8.011 -5.368 5.126 1.00 82.44 173 ILE A O 1
ATOM 1399 N N . ASP A 1 174 ? -8.137 -4.614 3.001 1.00 84.44 174 ASP A N 1
ATOM 1400 C CA . ASP A 1 174 ? -7.926 -5.914 2.362 1.00 84.44 174 ASP A CA 1
ATOM 1401 C C . ASP A 1 174 ? -6.926 -5.786 1.211 1.00 84.44 174 ASP A C 1
ATOM 1403 O O . ASP A 1 174 ? -6.962 -4.821 0.435 1.00 84.44 174 ASP A O 1
ATOM 1407 N N . PHE A 1 175 ? -6.000 -6.736 1.119 1.00 83.69 175 PHE A N 1
ATOM 1408 C CA . PHE A 1 175 ? -4.969 -6.740 0.088 1.00 83.69 175 PHE A CA 1
ATOM 1409 C C . PHE A 1 175 ? -5.479 -7.478 -1.142 1.00 83.69 175 PHE A C 1
ATOM 1411 O O . PHE A 1 175 ? -6.107 -8.520 -1.043 1.00 83.69 175 PHE A O 1
ATOM 1418 N N . TYR A 1 176 ? -5.187 -6.947 -2.326 1.00 85.50 176 TYR A N 1
ATOM 1419 C CA . TYR A 1 176 ? -5.573 -7.580 -3.586 1.00 85.50 176 TYR A CA 1
ATOM 1420 C C . TYR A 1 176 ? -4.489 -8.561 -4.032 1.00 85.50 176 TYR A C 1
ATOM 1422 O O . TYR A 1 176 ? -3.799 -8.345 -5.037 1.00 85.50 176 TYR A O 1
ATOM 1430 N N . ASP A 1 177 ? -4.295 -9.590 -3.215 1.00 83.00 177 ASP A N 1
ATOM 1431 C CA . ASP A 1 177 ? -3.411 -10.720 -3.461 1.00 83.00 177 ASP A CA 1
ATOM 1432 C C . ASP A 1 177 ? -4.155 -11.874 -4.150 1.00 83.00 177 ASP A C 1
ATOM 1434 O O . ASP A 1 177 ? -5.299 -11.737 -4.590 1.00 83.00 177 ASP A O 1
ATOM 1438 N N . GLN A 1 178 ? -3.464 -12.997 -4.327 1.00 83.19 178 GLN A N 1
ATOM 1439 C CA . GLN A 1 178 ? -4.041 -14.166 -4.976 1.00 83.19 178 GLN A CA 1
ATOM 1440 C C . GLN A 1 178 ? -5.258 -14.693 -4.201 1.00 83.19 178 GLN A C 1
ATOM 1442 O O . GLN A 1 178 ? -6.311 -14.881 -4.806 1.00 83.19 178 GLN A O 1
ATOM 1447 N N . ASP A 1 179 ? -5.149 -14.829 -2.879 1.00 84.75 179 ASP A N 1
ATOM 1448 C CA . ASP A 1 179 ? -6.220 -15.323 -2.007 1.00 84.75 179 ASP A CA 1
ATOM 1449 C C . ASP A 1 179 ? -7.468 -14.426 -2.062 1.00 84.75 179 ASP A C 1
ATOM 1451 O O . ASP A 1 179 ? -8.603 -14.898 -1.970 1.00 84.75 179 ASP A O 1
ATOM 1455 N N . PHE A 1 180 ? -7.295 -13.112 -2.218 1.00 86.25 180 PHE A N 1
ATOM 1456 C CA . PHE A 1 180 ? -8.402 -12.188 -2.454 1.00 86.25 180 PHE A CA 1
ATOM 1457 C C . PHE A 1 180 ? -9.115 -12.472 -3.781 1.00 86.25 180 PHE A C 1
ATOM 1459 O O . PHE A 1 180 ? -10.338 -12.596 -3.805 1.00 86.25 180 PHE A O 1
ATOM 1466 N N . PHE A 1 181 ? -8.379 -12.616 -4.883 1.00 86.88 181 PHE A N 1
ATOM 1467 C CA . PHE A 1 181 ? -8.994 -12.881 -6.189 1.00 86.88 181 PHE A CA 1
ATOM 1468 C C . PHE A 1 181 ? -9.578 -14.295 -6.309 1.00 86.88 181 PHE A C 1
ATOM 1470 O O . PHE A 1 181 ? -10.530 -14.490 -7.059 1.00 86.88 181 PHE A O 1
ATOM 1477 N N . GLU A 1 182 ? -9.063 -15.265 -5.553 1.00 89.81 182 GLU A N 1
ATOM 1478 C CA . GLU A 1 182 ? -9.671 -16.595 -5.432 1.00 89.81 182 GLU A CA 1
ATOM 1479 C C . GLU A 1 182 ? -11.002 -16.549 -4.667 1.00 89.81 182 GLU A C 1
ATOM 1481 O O . GLU A 1 182 ? -11.943 -17.257 -5.027 1.00 89.81 182 GLU A O 1
ATOM 1486 N N . ARG A 1 183 ? -11.111 -15.685 -3.645 1.00 91.19 183 ARG A N 1
ATOM 1487 C CA . ARG A 1 183 ? -12.360 -15.454 -2.896 1.00 91.19 183 ARG A CA 1
ATOM 1488 C C . ARG A 1 183 ? -13.414 -14.685 -3.696 1.00 91.19 183 ARG A C 1
ATOM 1490 O O . ARG A 1 183 ? -14.600 -14.906 -3.466 1.00 91.19 183 ARG A 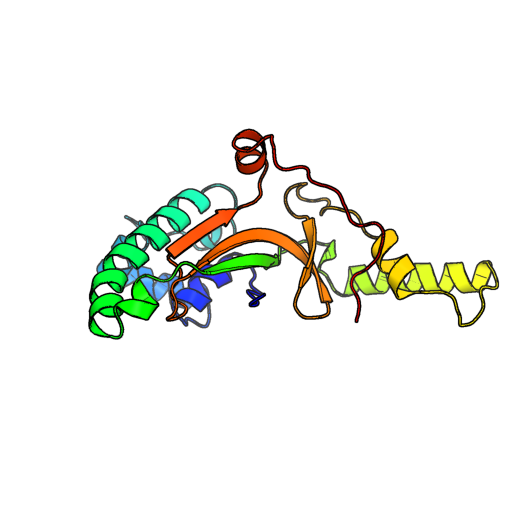O 1
ATOM 1497 N N . TYR A 1 184 ? -12.989 -13.825 -4.621 1.00 90.12 184 TYR A N 1
ATOM 1498 C CA . TYR A 1 184 ? -13.858 -12.965 -5.433 1.00 90.12 184 TYR A CA 1
ATOM 1499 C C . TYR A 1 184 ? -13.586 -13.148 -6.941 1.00 90.12 184 TYR A C 1
ATOM 1501 O O . TYR A 1 184 ? -13.062 -12.239 -7.600 1.00 90.12 184 TYR A O 1
ATOM 1509 N N . PRO A 1 185 ? -13.910 -14.326 -7.513 1.00 89.69 185 PRO A N 1
ATOM 1510 C CA . PRO A 1 185 ? -13.585 -14.667 -8.901 1.00 89.69 185 PRO A CA 1
ATOM 1511 C C . PRO A 1 185 ? -14.306 -13.794 -9.942 1.00 89.69 185 PRO A C 1
ATOM 1513 O O . PRO A 1 185 ? -13.905 -13.755 -11.106 1.00 89.69 185 PRO A O 1
ATOM 1516 N N . GLU A 1 186 ? -15.357 -13.073 -9.551 1.00 91.19 186 GLU A N 1
ATOM 1517 C CA . GLU A 1 186 ? -16.05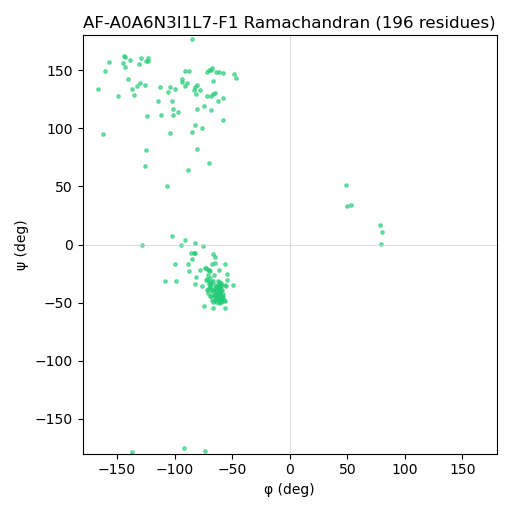8 -12.096 -10.385 1.00 91.19 186 GLU A CA 1
ATOM 1518 C C . GLU A 1 186 ? -15.216 -10.848 -10.709 1.00 91.19 186 GLU A C 1
ATOM 1520 O O . GLU A 1 186 ? -15.536 -10.105 -11.644 1.00 91.19 186 GLU A O 1
ATOM 1525 N N . ILE A 1 187 ? -14.130 -10.602 -9.967 1.00 85.75 187 ILE A N 1
ATOM 1526 C CA . ILE A 1 187 ? -13.259 -9.444 -10.169 1.00 85.75 187 ILE A CA 1
ATOM 1527 C C . ILE A 1 187 ? -12.266 -9.724 -11.304 1.00 85.75 187 ILE A C 1
ATOM 1529 O O . ILE A 1 187 ? -11.232 -10.367 -11.134 1.00 85.75 187 ILE A O 1
ATOM 1533 N N . LEU A 1 188 ? -12.541 -9.159 -12.481 1.00 77.75 188 LEU A N 1
ATOM 1534 C CA . LEU A 1 188 ? -11.662 -9.272 -13.647 1.00 77.75 188 LEU A CA 1
ATOM 1535 C C . LEU A 1 188 ? -10.492 -8.277 -13.577 1.00 77.75 188 LEU A C 1
ATOM 1537 O O . LEU A 1 188 ? -10.676 -7.057 -13.639 1.00 77.75 188 LEU A O 1
ATOM 1541 N N . VAL A 1 189 ? -9.262 -8.793 -13.508 1.00 74.50 189 VAL A N 1
ATOM 1542 C CA . VAL A 1 189 ? -8.037 -7.980 -13.451 1.00 74.50 189 VAL A CA 1
ATOM 1543 C C . VAL A 1 189 ? -7.414 -7.841 -14.837 1.00 74.50 189 VAL A C 1
ATOM 1545 O O . VAL A 1 189 ? -6.872 -8.797 -15.380 1.00 74.50 189 VAL A O 1
ATOM 1548 N N . ASN A 1 190 ? -7.402 -6.620 -15.377 1.00 70.00 190 ASN A N 1
ATOM 1549 C CA . ASN A 1 190 ? -6.733 -6.300 -16.640 1.00 70.00 190 ASN A CA 1
ATOM 1550 C C . ASN A 1 190 ? -5.742 -5.140 -16.465 1.00 70.00 190 ASN A C 1
ATOM 1552 O O . ASN A 1 190 ? -6.053 -4.130 -15.826 1.00 70.00 190 ASN A O 1
ATOM 1556 N N . LYS A 1 191 ? -4.547 -5.252 -17.065 1.00 69.81 191 LYS A N 1
ATOM 1557 C CA . LYS A 1 191 ? -3.615 -4.117 -17.165 1.00 69.81 191 LYS A CA 1
ATOM 1558 C C . LYS A 1 191 ? -4.178 -3.125 -18.182 1.00 69.81 191 LYS A C 1
ATOM 1560 O O . LYS A 1 191 ? -4.464 -3.498 -19.316 1.00 69.81 191 LYS A O 1
ATOM 1565 N N . LYS A 1 192 ? -4.299 -1.853 -17.794 1.00 69.12 192 LYS A N 1
ATOM 1566 C CA . LYS A 1 192 ? -4.590 -0.786 -18.757 1.00 69.12 192 LYS A CA 1
ATOM 1567 C C . LYS A 1 192 ? -3.411 -0.648 -19.722 1.00 69.12 192 LYS A C 1
ATOM 1569 O O . LYS A 1 192 ? -2.262 -0.577 -19.293 1.00 69.12 192 LYS A O 1
ATOM 1574 N N . SER A 1 193 ? -3.700 -0.625 -21.019 1.00 65.00 193 SER A N 1
ATOM 1575 C CA . SER A 1 193 ? -2.709 -0.392 -22.076 1.00 65.00 193 SER A CA 1
ATOM 1576 C C . SER A 1 193 ? -2.259 1.066 -22.132 1.00 65.00 193 SER A C 1
ATOM 1578 O O . SER A 1 193 ? -1.118 1.352 -22.495 1.00 65.00 193 SER A O 1
ATOM 1580 N N . ASP A 1 194 ? -3.149 1.986 -21.762 1.00 70.25 194 ASP A N 1
ATOM 1581 C CA . ASP A 1 194 ? -2.860 3.411 -21.750 1.00 70.25 194 ASP A CA 1
ATOM 1582 C C . ASP A 1 194 ? -2.312 3.865 -20.397 1.00 70.25 194 ASP A C 1
ATOM 1584 O O . ASP A 1 194 ? -2.831 3.468 -19.345 1.00 70.25 194 ASP A O 1
ATOM 1588 N N . PRO A 1 195 ? -1.264 4.705 -20.407 1.00 69.81 195 PRO A N 1
ATOM 1589 C CA . PRO A 1 195 ? -0.746 5.277 -19.186 1.00 69.81 195 PRO A CA 1
ATOM 1590 C C . PRO A 1 195 ? -1.773 6.261 -18.599 1.00 69.81 195 PRO A C 1
ATOM 1592 O O . PRO A 1 195 ? -2.512 6.908 -19.344 1.00 69.81 195 PRO A O 1
ATOM 1595 N N . PRO A 1 196 ? -1.807 6.417 -17.270 1.00 71.25 196 PRO A N 1
ATOM 1596 C CA . PRO A 1 196 ? -2.647 7.417 -16.627 1.00 71.25 196 PRO A CA 1
ATOM 1597 C C . PRO A 1 196 ? -2.262 8.840 -17.066 1.00 71.25 196 PRO A C 1
ATOM 1599 O O . PRO A 1 196 ? -1.080 9.084 -17.348 1.00 71.25 196 PRO A O 1
ATOM 1602 N N . PRO A 1 197 ? -3.239 9.767 -17.126 1.00 66.19 197 PRO A N 1
ATOM 1603 C CA . PRO A 1 197 ? -2.977 11.172 -17.422 1.00 66.19 197 PRO A CA 1
ATOM 1604 C C . PRO A 1 197 ? -1.997 11.761 -16.399 1.00 66.19 197 PRO A C 1
ATOM 1606 O O . PRO A 1 197 ? -1.966 11.323 -15.247 1.00 66.19 197 PRO A O 1
ATOM 1609 N N . ARG A 1 198 ? -1.171 12.709 -16.851 1.00 55.62 198 ARG A N 1
ATOM 1610 C CA . ARG A 1 198 ? -0.314 13.509 -15.967 1.00 55.62 198 ARG A CA 1
ATOM 1611 C C . ARG A 1 198 ? -1.106 14.599 -15.273 1.00 55.62 198 ARG A C 1
ATOM 1613 O O . ARG A 1 198 ? -2.035 15.123 -15.925 1.00 55.62 198 ARG A O 1
#

Nearest PDB structures (foldseek):
  2cv4-assembly1_B  TM=6.238E-01  e=1.158E+00  Aeropyrum pernix K1
  3gkm-assembly1_A  TM=4.342E-01  e=1.386E+00  Xanthomonas campestris pv. campestris
  4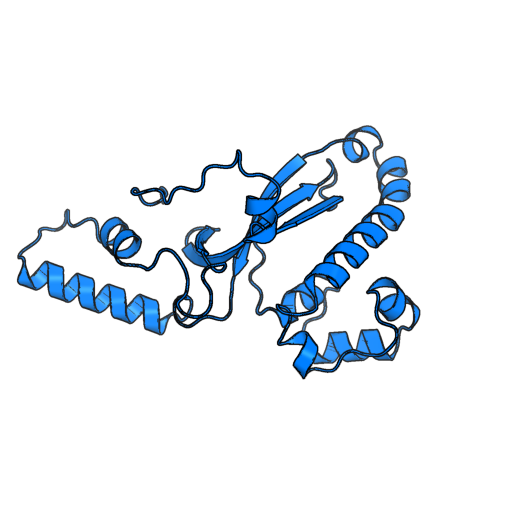gqf-assembly2_B  TM=4.608E-01  e=1.658E+00  Aeropyrum pernix K1
  5epf-assembly1_A  TM=2.844E-01  e=2.842E+00  Mycobacterium tuberculosis H37Rv

Radius of gyration: 20.29 Å; Cα contacts (8 Å, |Δi|>4): 251; chains: 1; bounding box: 42×32×64 Å

Foldseek 3Di:
DDDDADQQLCVVCVVVVHPDSVVVLVCCQVDVPVVVLLVHPDRDDSVCSNVCPPPPPVSVQSNLQSLCVVCLVVCCVVPVQQSPAKDKDKDWYFYPAPCQPPVNLVVLLVVLVVVCVVVVPDPPPPSVLVSVQVDDQAGPVDPQQGFDCDPNDTGGTFMKMWIATSVRRTNGIDTPDPVVCVVVVVDDDDDDSGDDDD

Sequence (198 aa):
MSFIRLPLGSFNQKNFSTPSDSLLLIFLHYSRHLRKFCGFDKVPDASKITRFKQDFLAVLNDFFLRLVDLTEPICQLIDAAKASMTIFDSSGMEAWVTENNPKYANRIIKQLKAYAKAMHFDDNYARYKADYGSRPSHASASPEIKQLYIDGHFCYAYKFGSVTNGLGIIRHIDFYDQDFFERYPEILVNKKSDPPPR

Organism: NCBI:txid154046